Protein AF-I5BTB6-F1 (afdb_monomer_lite)

Sequence (274 aa):
MPFVSCPYRGTASDILTVAHEFSHALQIVSSGRSTMPPLSREVCAFVGEQLLLGWVRQARPALSPHLETAWLTDNSRYLGTDLQLLRTALECGSDTYDYAWNYPIARLLAQSIGQEWTRKKIAAFFKSGEKAPALLKAYHDRPRILPQRYVLPGMQDTGGTVSSLYRQIGGLLLLDLQDLDAGAVDHSIGDRYARLLQSMQDGSVFLALDRQQVPLGYVLWQRNGEGETVHLEHRIACRQRLPDMLASLGNHCPQVAMELRHTKPTASSRGIRQ

Secondary structure (DSSP, 8-state):
---------SSHHHHHHHHHHHHHHHHHHHTTT----HHHHHHHHHHHHHHHHHHHHHH-GGGHHHHHHHHHHHHHIIIIIHHHHHHHHHHH--SS--GGGHHHHHHHHHHHHHHH--HHHHHHHHT-GGGHHHHHHHHHTSTTSSS-S--PPP----S-HHHHHHHHHHHHHHHHTT-TT-----SSHHHHHHHHHHHHHTT-EEEEE-TTS-EEEEEEEEE-TTS-EEEEEEEES-GGGHHHHHHHHHHH-HHHHHHHHHS-----------

Radius of gyration: 24.77 Å; chains: 1; bounding box: 58×43×75 Å

Organism: NCBI:txid1189611

pLDDT: mean 79.85, std 15.9, range [25.48, 97.56]

Foldseek 3Di:
DDDFDFDDDPALVSVLSVQLRVQLVLLCVLQVNAAADLLLSNLSSLLSSLVVLVCCVPPPVVSNVRNVVSVVVCCCVLVNVLVVVLVCCVVVNDPDDDSSVSRNLSNLLSVVCSVPPDPVLSSCLSNCRHCNVVSSVVVLPPCPRPPNPDPDPQLDDPDDPVVSLVSVLVLQVVLVVQCPLPPDDPVDPVSSSVVSVVQVVVVQKDWDADPSNGTAKMKGFDADPVGDTDDIDIGGNDPVCVVVVLVVCCVPPVVNSVVVVVPDPDPPDDDDDD

Structure (mmCIF, N/CA/C/O backbone):
data_AF-I5BTB6-F1
#
_entry.id   AF-I5BTB6-F1
#
loop_
_atom_site.group_PDB
_atom_site.id
_atom_site.type_symbol
_atom_site.label_atom_id
_atom_site.label_alt_id
_atom_site.label_comp_id
_atom_site.label_asym_id
_atom_site.label_entity_id
_atom_site.label_seq_id
_atom_site.pdbx_PDB_ins_code
_atom_site.Cartn_x
_atom_site.Cartn_y
_atom_site.Cartn_z
_atom_site.occupancy
_atom_site.B_iso_or_equiv
_atom_site.auth_seq_id
_atom_site.auth_comp_id
_atom_site.auth_asym_id
_atom_site.auth_atom_id
_atom_site.pdbx_PDB_model_num
ATOM 1 N N . MET A 1 1 ? -22.782 -13.677 13.040 1.00 70.88 1 MET A N 1
ATOM 2 C CA . MET A 1 1 ? -22.233 -12.372 13.452 1.00 70.88 1 MET A CA 1
ATOM 3 C C . MET A 1 1 ? -20.752 -12.578 13.730 1.00 70.88 1 MET A C 1
ATOM 5 O O . MET A 1 1 ? -20.438 -13.663 14.209 1.00 70.88 1 MET A O 1
ATOM 9 N N . PRO A 1 2 ? -19.855 -11.640 13.384 1.00 87.06 2 PRO A N 1
ATOM 10 C CA . PRO A 1 2 ? -18.464 -11.706 13.831 1.00 87.06 2 PRO A CA 1
ATOM 11 C C . PRO A 1 2 ? -18.394 -11.595 15.361 1.00 87.06 2 PRO A C 1
ATOM 13 O O . PRO A 1 2 ? -19.240 -10.941 15.971 1.00 87.06 2 PRO A O 1
ATOM 16 N N . PHE A 1 3 ? -17.398 -12.240 15.961 1.00 90.06 3 PHE A N 1
ATOM 17 C CA . PHE A 1 3 ? -17.063 -12.102 17.375 1.00 90.06 3 PHE A CA 1
ATOM 18 C C . PHE A 1 3 ? -15.746 -11.332 17.476 1.00 90.06 3 PHE A C 1
ATOM 20 O O . PHE A 1 3 ? -14.790 -11.677 16.785 1.00 90.06 3 PHE A O 1
ATOM 27 N N . VAL A 1 4 ? -15.723 -10.281 18.294 1.00 90.00 4 VAL A N 1
ATOM 28 C CA . VAL A 1 4 ? -14.549 -9.429 18.517 1.00 90.00 4 VAL A CA 1
ATOM 29 C C . VAL A 1 4 ? -14.058 -9.670 19.936 1.00 90.00 4 VAL A C 1
ATOM 31 O O . VAL A 1 4 ? -14.824 -9.515 20.886 1.00 90.00 4 VAL A O 1
ATOM 34 N N . SER A 1 5 ? -12.789 -10.045 20.070 1.00 89.62 5 SER A N 1
ATOM 35 C CA . SER A 1 5 ? -12.131 -10.262 21.356 1.00 89.62 5 SER A CA 1
ATOM 36 C C . SER A 1 5 ? -10.836 -9.468 21.384 1.00 89.62 5 SER A C 1
ATOM 38 O O . SER A 1 5 ? -9.906 -9.790 20.651 1.00 89.62 5 SER A O 1
ATOM 40 N N . CYS A 1 6 ? -10.772 -8.462 22.254 1.00 88.81 6 CYS A N 1
ATOM 41 C CA . CYS A 1 6 ? -9.598 -7.612 22.414 1.00 88.81 6 CYS A CA 1
ATOM 42 C C . CYS A 1 6 ? -9.021 -7.799 23.824 1.00 88.81 6 CYS A C 1
ATOM 44 O O . CYS A 1 6 ? -9.772 -7.682 24.797 1.00 88.81 6 CYS A O 1
ATOM 46 N N . PRO A 1 7 ? -7.712 -8.059 23.977 1.00 86.62 7 PRO A N 1
ATOM 47 C CA . PRO A 1 7 ? -7.077 -8.004 25.287 1.00 86.62 7 PRO A CA 1
ATOM 48 C C . PRO A 1 7 ? -7.115 -6.561 25.814 1.00 86.62 7 PRO A C 1
ATOM 50 O O . PRO A 1 7 ? -6.767 -5.633 25.091 1.00 86.62 7 PRO A O 1
ATOM 53 N N . TYR A 1 8 ? -7.529 -6.374 27.070 1.00 91.31 8 TYR A N 1
ATOM 54 C CA . TYR A 1 8 ? -7.613 -5.057 27.710 1.00 91.31 8 TYR A CA 1
ATOM 55 C C . TYR A 1 8 ? -6.550 -4.918 28.800 1.00 91.31 8 TYR A C 1
ATOM 57 O O . TYR A 1 8 ? -6.458 -5.762 29.693 1.00 91.31 8 TYR A O 1
ATOM 65 N N . ARG A 1 9 ? -5.743 -3.857 28.725 1.00 91.12 9 ARG A N 1
ATOM 66 C CA . ARG A 1 9 ? -4.642 -3.558 29.654 1.00 91.12 9 ARG A CA 1
ATOM 67 C C . ARG A 1 9 ? -4.778 -2.186 30.328 1.00 91.12 9 ARG A C 1
ATOM 69 O O . ARG A 1 9 ? -3.911 -1.815 31.112 1.00 91.12 9 ARG A O 1
ATOM 76 N N . GLY A 1 10 ? -5.845 -1.441 30.044 1.00 89.56 10 GLY A N 1
ATOM 77 C CA . GLY A 1 10 ? -6.067 -0.084 30.541 1.00 89.56 10 GLY A CA 1
ATOM 78 C C . GLY A 1 10 ? -5.236 0.986 29.829 1.00 89.56 10 GLY A C 1
ATOM 79 O O . GLY A 1 10 ? -4.958 2.025 30.423 1.00 89.56 10 GLY A O 1
ATOM 80 N N . THR A 1 11 ? -4.810 0.751 28.584 1.00 90.56 11 THR A N 1
ATOM 81 C CA . THR A 1 11 ? -3.935 1.669 27.833 1.00 90.56 11 THR A CA 1
ATOM 82 C C . THR A 1 11 ? -4.637 2.303 26.633 1.00 90.56 11 THR A C 1
ATOM 84 O O . THR A 1 11 ? -5.621 1.784 26.114 1.00 90.56 11 THR A O 1
ATOM 87 N N . ALA A 1 12 ? -4.095 3.417 26.133 1.00 88.81 12 ALA A N 1
ATOM 88 C CA . ALA A 1 12 ? -4.574 4.053 24.902 1.00 88.81 12 ALA A CA 1
ATOM 89 C C . ALA A 1 12 ? -4.500 3.112 23.676 1.00 88.81 12 ALA A C 1
ATOM 91 O O . ALA A 1 12 ? -5.356 3.184 22.794 1.00 88.81 12 ALA A O 1
ATOM 92 N N . SER A 1 13 ? -3.531 2.187 23.652 1.00 89.38 13 SER A N 1
ATOM 93 C CA . SER A 1 13 ? -3.401 1.165 22.602 1.00 89.38 13 SER A CA 1
ATOM 94 C C . SER A 1 13 ? -4.596 0.200 22.574 1.00 89.38 13 SER A C 1
ATOM 96 O O . SER A 1 13 ? -4.975 -0.287 21.509 1.00 89.38 13 SER A O 1
ATOM 98 N N . ASP A 1 14 ? -5.291 -0.001 23.698 1.00 93.44 14 ASP A N 1
ATOM 99 C CA . ASP A 1 14 ? -6.469 -0.874 23.734 1.00 93.44 14 ASP A CA 1
ATOM 100 C C . ASP A 1 14 ? -7.613 -0.304 22.883 1.00 93.44 14 ASP A C 1
ATOM 102 O O . ASP A 1 14 ? -8.337 -1.046 22.225 1.00 93.44 14 ASP A O 1
ATOM 106 N N . ILE A 1 15 ? -7.756 1.025 22.834 1.00 94.31 15 ILE A N 1
ATOM 107 C CA . ILE A 1 15 ? -8.777 1.688 22.012 1.00 94.31 15 ILE A CA 1
ATOM 108 C C . ILE A 1 15 ? -8.439 1.532 20.521 1.00 94.31 15 ILE A C 1
ATOM 110 O O . ILE A 1 15 ? -9.335 1.286 19.711 1.00 94.31 15 ILE A O 1
ATOM 114 N N . LEU A 1 16 ? -7.154 1.625 20.158 1.00 93.62 16 LEU A N 1
ATOM 115 C CA . LEU A 1 16 ? -6.689 1.338 18.795 1.00 93.62 16 LEU A CA 1
ATOM 116 C C . LEU A 1 16 ? -6.949 -0.124 18.425 1.00 93.62 16 LEU A C 1
ATOM 118 O O . LEU A 1 16 ? -7.495 -0.388 17.359 1.00 93.62 16 LEU A O 1
ATOM 122 N N . THR A 1 17 ? -6.662 -1.054 19.337 1.00 95.06 17 THR A N 1
ATOM 123 C CA . THR A 1 17 ? -6.931 -2.490 19.165 1.00 95.06 17 THR A CA 1
ATOM 124 C C . THR A 1 17 ? -8.419 -2.750 18.947 1.00 95.06 17 THR A C 1
ATOM 126 O O . THR A 1 17 ? -8.803 -3.495 18.049 1.00 95.06 17 THR A O 1
ATOM 129 N N . VAL A 1 18 ? -9.294 -2.096 19.716 1.00 95.69 18 VAL A N 1
ATOM 130 C CA . VAL A 1 18 ? -10.743 -2.191 19.499 1.00 95.69 18 VAL A CA 1
ATOM 131 C C . VAL A 1 18 ? -11.122 -1.677 18.111 1.00 95.69 18 VAL A C 1
ATOM 133 O O . VAL A 1 18 ? -11.871 -2.350 17.409 1.00 95.69 18 VAL A O 1
ATOM 136 N N . ALA A 1 19 ? -10.604 -0.525 17.677 1.00 96.75 19 ALA A N 1
ATOM 137 C CA . ALA A 1 19 ? -10.891 -0.005 16.339 1.00 96.75 19 ALA A CA 1
ATOM 138 C C . ALA A 1 19 ? -10.389 -0.936 15.224 1.00 96.75 19 ALA A C 1
ATOM 140 O O . ALA A 1 19 ? -11.085 -1.115 14.220 1.00 96.75 19 ALA A O 1
ATOM 141 N N . HIS A 1 20 ? -9.222 -1.545 15.419 1.00 97.38 20 HIS A N 1
ATOM 142 C CA . HIS A 1 20 ? -8.617 -2.508 14.509 1.00 97.38 20 HIS A CA 1
ATOM 143 C C . HIS A 1 20 ? -9.518 -3.741 14.333 1.00 97.38 20 HIS A C 1
ATOM 145 O O . HIS A 1 20 ? -10.001 -4.022 13.233 1.00 97.38 20 HIS A O 1
ATOM 151 N N . GLU A 1 21 ? -9.858 -4.418 15.432 1.00 96.81 21 GLU A N 1
ATOM 152 C CA . GLU A 1 21 ? -10.676 -5.635 15.396 1.00 96.81 21 GLU A CA 1
ATOM 153 C C . GLU A 1 21 ? -12.120 -5.370 14.959 1.00 96.81 21 GLU A C 1
ATOM 155 O O . GLU A 1 21 ? -12.727 -6.143 14.209 1.00 96.81 21 GLU A O 1
ATOM 160 N N . PHE A 1 22 ? -12.688 -4.234 15.367 1.00 96.44 22 PHE A N 1
ATOM 161 C CA . PHE A 1 22 ? -14.032 -3.863 14.938 1.00 96.44 22 PHE A CA 1
ATOM 162 C C . PHE A 1 22 ? -14.087 -3.544 13.441 1.00 96.44 22 PHE A C 1
ATOM 164 O O . PHE A 1 22 ? -15.121 -3.734 12.801 1.00 96.44 22 PHE A O 1
ATOM 171 N N . SER A 1 23 ? -12.975 -3.115 12.849 1.00 97.19 23 SER A N 1
ATOM 172 C CA . SER A 1 23 ? -12.879 -2.887 11.408 1.00 97.19 23 SER A CA 1
ATOM 173 C C . SER A 1 23 ? -12.807 -4.190 10.619 1.00 97.19 23 SER A C 1
ATOM 175 O O . SER A 1 23 ? -13.439 -4.276 9.564 1.00 97.19 23 SER A O 1
ATOM 177 N N . HIS A 1 24 ? -12.166 -5.235 11.155 1.00 96.31 24 HIS A N 1
ATOM 178 C CA . HIS A 1 24 ? -12.303 -6.598 10.623 1.00 96.31 24 HIS A CA 1
ATOM 179 C C . HIS A 1 24 ? -13.762 -7.060 10.676 1.00 96.31 24 HIS A C 1
ATOM 181 O O . HIS A 1 24 ? -14.315 -7.518 9.675 1.00 96.31 24 HIS A O 1
ATOM 187 N N . ALA A 1 25 ? -14.435 -6.876 11.815 1.00 96.12 25 ALA A N 1
ATOM 188 C CA . ALA A 1 25 ? -15.849 -7.222 11.953 1.00 96.12 25 ALA A CA 1
ATOM 189 C C . ALA A 1 25 ? -16.739 -6.454 10.958 1.00 96.12 25 ALA A C 1
ATOM 191 O O . ALA A 1 25 ? -17.593 -7.052 10.293 1.00 96.12 25 ALA A O 1
ATOM 192 N N . LEU A 1 26 ? -16.510 -5.146 10.804 1.00 95.25 26 LEU A N 1
ATOM 193 C CA . LEU A 1 26 ? -17.214 -4.302 9.844 1.00 95.25 26 LEU A CA 1
ATOM 194 C C . LEU A 1 26 ? -16.975 -4.770 8.408 1.00 95.25 26 LEU A C 1
ATOM 196 O O . LEU A 1 26 ? -17.927 -4.831 7.631 1.00 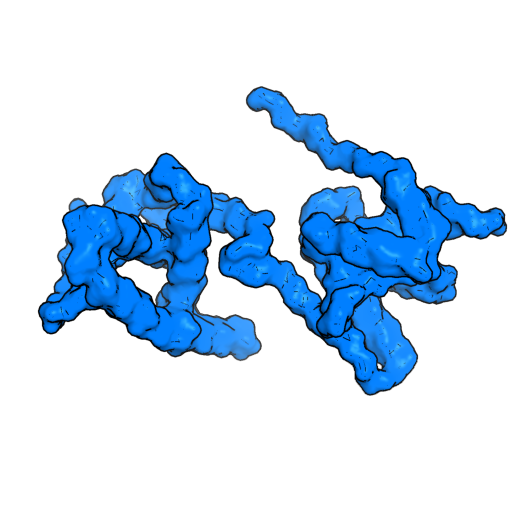95.25 26 LEU A O 1
ATOM 200 N N . GLN A 1 27 ? -15.738 -5.121 8.054 1.00 95.81 27 GLN A N 1
ATOM 201 C CA . GLN A 1 27 ? -15.383 -5.667 6.745 1.00 95.81 27 GLN A CA 1
ATOM 202 C C . GLN A 1 27 ? -16.125 -6.983 6.473 1.00 95.81 27 GLN A C 1
ATOM 204 O O . GLN A 1 27 ? -16.739 -7.130 5.413 1.00 95.81 27 GLN A O 1
ATOM 209 N N . ILE A 1 28 ? -16.148 -7.914 7.431 1.00 94.62 28 ILE A N 1
ATOM 210 C CA . ILE A 1 28 ? -16.846 -9.205 7.302 1.00 94.62 28 ILE A CA 1
ATOM 211 C C . ILE A 1 28 ? -18.344 -8.997 7.061 1.00 94.62 28 ILE A C 1
ATOM 213 O O . ILE A 1 28 ? -18.923 -9.614 6.166 1.00 94.62 28 ILE A O 1
ATOM 217 N N . VAL A 1 29 ? -18.986 -8.122 7.840 1.00 95.62 29 VAL A N 1
ATOM 218 C CA . VAL A 1 29 ? -20.423 -7.842 7.693 1.00 95.62 29 VAL A CA 1
ATOM 219 C C . VAL A 1 29 ? -20.705 -7.122 6.375 1.00 95.62 29 VAL A C 1
ATOM 221 O O . VAL A 1 29 ? -21.609 -7.512 5.639 1.00 95.62 29 VAL A O 1
ATOM 224 N N . SER A 1 30 ? -19.908 -6.106 6.043 1.00 94.50 30 SER A N 1
ATOM 225 C CA . SER A 1 30 ? -20.125 -5.254 4.868 1.00 94.50 30 SER A CA 1
ATOM 226 C C . SER A 1 30 ? -19.904 -5.984 3.546 1.00 94.50 30 SER A C 1
ATOM 228 O O . SER A 1 30 ? -20.574 -5.682 2.563 1.00 94.50 30 SER A O 1
ATOM 230 N N . SER A 1 31 ? -18.977 -6.940 3.509 1.00 93.56 31 SER A N 1
ATOM 231 C CA . SER A 1 31 ? -18.671 -7.746 2.320 1.00 93.56 31 SER A CA 1
ATOM 232 C C . SER A 1 31 ? -19.592 -8.957 2.141 1.00 93.56 31 SER A C 1
ATOM 234 O O . SER A 1 31 ? -19.334 -9.800 1.284 1.00 93.56 31 SER A O 1
ATOM 236 N N . GLY A 1 32 ? -20.640 -9.098 2.963 1.00 91.94 32 GLY A N 1
ATOM 237 C CA . GLY A 1 32 ? -21.505 -10.279 2.927 1.00 91.94 32 GLY A CA 1
ATOM 238 C C . GLY A 1 32 ? -20.756 -11.571 3.266 1.00 91.94 32 GLY A C 1
ATOM 239 O O . GLY A 1 32 ? -21.119 -12.633 2.773 1.00 91.94 32 GLY A O 1
ATOM 240 N N . ARG A 1 33 ? -19.707 -11.479 4.099 1.00 89.38 33 ARG A N 1
ATOM 241 C CA . ARG A 1 33 ? -18.777 -12.567 4.450 1.00 89.38 33 ARG A CA 1
ATOM 242 C C . ARG A 1 33 ? -17.944 -13.105 3.282 1.00 89.38 33 ARG A C 1
ATOM 244 O O . ARG A 1 33 ? -17.407 -14.205 3.386 1.00 89.38 33 ARG A O 1
ATOM 251 N N . SER A 1 34 ? -17.810 -12.340 2.197 1.00 91.31 34 SER A N 1
ATOM 252 C CA . SER A 1 34 ? -16.865 -12.665 1.127 1.00 91.31 34 SER A CA 1
ATOM 253 C C . SER A 1 34 ? -15.434 -12.709 1.674 1.00 91.31 34 SER A C 1
ATOM 255 O O . SER A 1 34 ? -15.026 -11.870 2.484 1.00 91.31 34 SER A O 1
ATOM 257 N N . THR A 1 35 ? -14.667 -13.704 1.230 1.00 90.00 35 THR A N 1
ATOM 258 C CA . THR A 1 35 ? -13.270 -13.893 1.619 1.00 90.00 35 THR A CA 1
ATOM 259 C C . THR A 1 35 ? -12.420 -12.738 1.110 1.00 90.00 35 THR A C 1
ATOM 261 O O . THR A 1 35 ? -12.309 -12.533 -0.094 1.00 90.00 35 THR A O 1
ATOM 264 N N . MET A 1 36 ? -11.791 -11.998 2.020 1.00 92.00 36 MET A N 1
ATOM 265 C CA . MET A 1 36 ? -10.856 -10.928 1.680 1.00 92.00 36 MET A CA 1
ATOM 266 C C . MET A 1 36 ? -9.411 -11.390 1.939 1.00 92.00 36 MET A C 1
ATOM 268 O O . MET A 1 36 ? -9.158 -11.972 2.998 1.00 92.00 36 MET A O 1
ATOM 272 N N . PRO A 1 37 ? -8.457 -11.136 1.022 1.00 90.38 37 PRO A N 1
ATOM 273 C CA . PRO A 1 37 ? -7.059 -11.519 1.217 1.00 90.38 37 PRO A CA 1
ATOM 274 C C . PRO A 1 37 ? -6.430 -10.884 2.472 1.00 90.38 37 PRO A C 1
ATOM 276 O O . PRO A 1 37 ? -6.761 -9.733 2.774 1.00 90.38 37 PRO A O 1
ATOM 279 N N . PRO A 1 38 ? -5.493 -11.573 3.160 1.00 91.94 38 PRO A N 1
ATOM 280 C CA . PRO A 1 38 ? -4.882 -11.124 4.418 1.00 91.94 38 PRO A CA 1
ATOM 281 C C . PRO A 1 38 ? -4.436 -9.660 4.428 1.00 91.94 38 PRO A C 1
ATOM 283 O O . PRO A 1 38 ? -4.932 -8.869 5.224 1.00 91.94 38 PRO A O 1
ATOM 286 N N . LEU A 1 39 ? -3.604 -9.258 3.464 1.00 90.44 39 LEU A N 1
ATOM 287 C CA . LEU A 1 39 ? -3.138 -7.877 3.345 1.00 90.44 39 LEU A CA 1
ATOM 288 C C . LEU A 1 39 ? -4.292 -6.866 3.271 1.00 90.44 39 LEU A C 1
ATOM 290 O O . LEU A 1 39 ? -4.259 -5.829 3.923 1.00 90.44 39 LEU A O 1
ATOM 294 N N . SER A 1 40 ? -5.329 -7.161 2.483 1.00 93.44 40 SER A N 1
ATOM 295 C CA . SER A 1 40 ? -6.474 -6.256 2.321 1.00 93.44 40 SER A CA 1
ATOM 296 C C . SER A 1 40 ? -7.308 -6.138 3.599 1.00 93.44 40 SER A C 1
ATOM 298 O O . SER A 1 40 ? -7.822 -5.058 3.885 1.00 93.44 40 SER A O 1
ATOM 300 N N . ARG A 1 41 ? -7.401 -7.217 4.387 1.00 95.88 41 ARG A N 1
ATOM 301 C CA . ARG A 1 41 ? -8.060 -7.198 5.700 1.00 95.88 41 ARG A CA 1
ATOM 302 C C . ARG A 1 41 ? -7.327 -6.277 6.666 1.00 95.88 41 ARG A C 1
ATOM 304 O O . ARG A 1 41 ? -7.954 -5.419 7.278 1.00 95.88 41 ARG A O 1
ATOM 311 N N . GLU A 1 42 ? -6.003 -6.385 6.727 1.00 97.25 42 GLU A N 1
ATOM 312 C CA . GLU A 1 42 ? -5.184 -5.500 7.563 1.00 97.25 42 GLU A CA 1
ATOM 313 C C . GLU A 1 42 ? -5.269 -4.035 7.114 1.00 97.25 42 GLU A C 1
ATOM 315 O O . GLU A 1 42 ? -5.304 -3.126 7.942 1.00 97.25 42 GLU A O 1
ATOM 320 N N . VAL A 1 43 ? -5.394 -3.773 5.806 1.00 95.69 43 VAL A N 1
ATOM 321 C CA . VAL A 1 43 ? -5.646 -2.409 5.313 1.00 95.69 43 VAL A CA 1
ATOM 322 C C . VAL A 1 43 ? -6.974 -1.872 5.848 1.00 95.69 43 VAL A C 1
ATOM 324 O O . VAL A 1 43 ? -7.022 -0.729 6.299 1.00 95.69 43 VAL A O 1
ATOM 327 N N . CYS A 1 44 ? -8.052 -2.666 5.832 1.00 97.06 44 CYS A N 1
ATOM 328 C CA . CYS A 1 44 ? -9.324 -2.265 6.444 1.00 97.06 44 CYS A CA 1
ATOM 329 C C . CYS A 1 44 ? -9.146 -1.913 7.925 1.00 97.06 44 CYS A C 1
ATOM 331 O O . CYS A 1 44 ? -9.655 -0.883 8.370 1.00 97.06 44 CYS A O 1
ATOM 333 N N . ALA A 1 45 ? -8.400 -2.727 8.665 1.00 97.56 45 ALA A N 1
ATOM 334 C CA . ALA A 1 45 ? -8.179 -2.517 10.084 1.00 97.56 45 ALA A CA 1
ATOM 335 C C . ALA A 1 45 ? -7.422 -1.215 10.390 1.00 97.56 45 ALA A C 1
ATOM 337 O O . ALA A 1 45 ? -7.906 -0.378 11.156 1.00 97.56 45 ALA A O 1
ATOM 338 N N . PHE A 1 46 ? -6.317 -0.961 9.687 1.00 96.94 46 PHE A N 1
ATOM 339 C CA . PHE A 1 46 ? -5.555 0.279 9.846 1.00 96.94 46 PHE A CA 1
ATOM 340 C C . PHE A 1 46 ? -6.285 1.526 9.332 1.00 96.94 46 PHE A C 1
ATOM 342 O O . PHE A 1 46 ? -6.125 2.610 9.899 1.00 96.94 46 PHE A O 1
ATOM 349 N N . VAL A 1 47 ? -7.125 1.405 8.298 1.00 95.94 47 VAL A N 1
ATOM 350 C CA . VAL A 1 47 ? -8.022 2.502 7.899 1.00 95.94 47 VAL A CA 1
ATOM 351 C C . VAL A 1 47 ? -9.001 2.816 9.032 1.00 95.94 47 VAL A C 1
ATOM 353 O O . VAL A 1 47 ? -9.242 3.986 9.320 1.00 95.94 47 VAL A O 1
ATOM 356 N N . GLY A 1 48 ? -9.523 1.797 9.713 1.00 96.69 48 GLY A N 1
ATOM 357 C CA . GLY A 1 48 ? -10.355 1.949 10.904 1.00 96.69 48 GLY A CA 1
ATOM 358 C C . GLY A 1 48 ? -9.699 2.754 12.020 1.00 96.69 48 GLY A C 1
ATOM 359 O O . GLY A 1 48 ? -10.288 3.712 12.523 1.00 96.69 48 GLY A O 1
ATOM 360 N N . GLU A 1 49 ? -8.453 2.422 12.356 1.00 95.69 49 GLU A N 1
ATOM 361 C CA . GLU A 1 49 ? -7.663 3.186 13.329 1.00 95.69 49 GLU A CA 1
ATOM 362 C C . GLU A 1 49 ? -7.523 4.662 12.925 1.00 95.69 49 GLU A C 1
ATOM 364 O O . GLU A 1 49 ? -7.686 5.559 13.751 1.00 95.69 49 GLU A O 1
ATOM 369 N N . GLN A 1 50 ? -7.290 4.955 11.645 1.00 91.69 50 GLN A N 1
ATOM 370 C CA . GLN A 1 50 ? -7.182 6.340 11.170 1.00 91.69 50 GLN A CA 1
ATOM 371 C C . GLN A 1 50 ? -8.502 7.102 11.215 1.00 91.69 50 GLN A C 1
ATOM 373 O O . GLN A 1 50 ? -8.513 8.302 11.502 1.00 91.69 50 GLN A O 1
ATOM 378 N N . LEU A 1 51 ? -9.621 6.426 10.940 1.00 92.69 51 LEU A N 1
ATOM 379 C CA . LEU A 1 51 ? -10.951 7.008 11.110 1.00 92.69 51 LEU A CA 1
ATOM 380 C C . LEU A 1 51 ? -11.193 7.383 12.573 1.00 92.69 51 LEU A C 1
ATOM 382 O O . LEU A 1 51 ? -11.673 8.489 12.833 1.00 92.69 51 LEU A O 1
ATOM 386 N N . LEU A 1 52 ? -10.811 6.505 13.507 1.00 94.88 52 LEU A N 1
ATOM 387 C CA . LEU A 1 52 ? -10.868 6.778 14.940 1.00 94.88 52 LEU A CA 1
ATOM 388 C C . LEU A 1 52 ? -10.002 7.990 15.300 1.00 94.88 52 LEU A C 1
ATOM 390 O O . LEU A 1 52 ? -10.515 8.921 15.915 1.00 94.88 52 LEU A O 1
ATOM 394 N N . LEU A 1 53 ? -8.728 8.021 14.897 1.00 87.00 53 LEU A N 1
ATOM 395 C CA . LEU A 1 53 ? -7.830 9.146 15.190 1.00 87.00 53 LEU A CA 1
ATOM 396 C C . LEU A 1 53 ? -8.380 10.468 14.639 1.00 87.00 53 LEU A C 1
ATOM 398 O O . LEU A 1 53 ? -8.412 11.477 15.344 1.00 87.00 53 LEU A O 1
ATOM 402 N N . GLY A 1 54 ? -8.875 10.461 13.398 1.00 87.75 54 GLY A N 1
ATOM 403 C CA . GLY A 1 54 ? -9.504 11.629 12.783 1.00 87.75 54 GLY A CA 1
ATOM 404 C C . GLY A 1 54 ? -10.739 12.113 13.547 1.00 87.75 54 GLY A C 1
ATOM 405 O O . GLY A 1 54 ? -10.916 13.318 13.720 1.00 87.75 54 GLY A O 1
ATOM 406 N N . TRP A 1 55 ? -11.568 11.189 14.038 1.00 92.25 55 TRP A N 1
ATOM 407 C CA . TRP A 1 55 ? -12.733 11.519 14.858 1.00 92.25 55 TRP A CA 1
ATOM 408 C C . TRP A 1 55 ? -12.337 12.040 16.245 1.00 92.25 55 TRP A C 1
ATOM 410 O O . TRP A 1 55 ? -12.866 13.062 16.678 1.00 92.25 55 TRP A O 1
ATOM 420 N N . VAL A 1 56 ? -11.382 11.398 16.929 1.00 89.88 56 VAL A N 1
ATOM 421 C CA . VAL A 1 56 ? -10.945 11.791 18.281 1.00 89.88 56 VAL A CA 1
ATOM 422 C C . VAL A 1 56 ? -10.358 13.198 18.292 1.00 89.88 56 VAL A C 1
ATOM 424 O O . VAL A 1 56 ? -10.698 13.970 19.187 1.00 89.88 56 VAL A O 1
ATOM 427 N N . ARG A 1 57 ? -9.568 13.577 17.280 1.00 87.31 57 ARG A N 1
ATOM 428 C CA . ARG A 1 57 ? -9.050 14.952 17.136 1.00 87.31 57 ARG A CA 1
ATOM 429 C C . ARG A 1 57 ? -10.145 16.013 17.224 1.00 87.31 57 ARG A C 1
ATOM 431 O O . ARG A 1 57 ? -9.924 17.078 17.788 1.00 87.31 57 ARG A O 1
ATOM 438 N N . GLN A 1 58 ? -11.313 15.723 16.655 1.00 88.06 58 GLN A N 1
ATOM 439 C CA . GLN A 1 58 ? -12.428 16.664 16.572 1.00 88.06 58 GLN A CA 1
ATOM 440 C C . GLN A 1 58 ? -13.361 16.552 17.780 1.00 88.06 58 GLN A C 1
ATOM 442 O O . GLN A 1 58 ? -13.744 17.557 18.369 1.00 88.06 58 GLN A O 1
ATOM 447 N N . ALA A 1 59 ? -13.736 15.329 18.153 1.00 95.44 59 ALA A N 1
ATOM 448 C CA . ALA A 1 59 ? -14.780 15.078 19.141 1.00 95.44 59 ALA A CA 1
ATOM 449 C C . ALA A 1 59 ? -14.256 14.971 20.580 1.00 95.44 59 ALA A C 1
ATOM 451 O O . ALA A 1 59 ? -15.006 15.196 21.529 1.00 95.44 59 ALA A O 1
ATOM 452 N N . ARG A 1 60 ? -12.992 14.571 20.763 1.00 93.62 60 ARG A N 1
ATOM 453 C CA . ARG A 1 60 ? -12.373 14.279 22.066 1.00 93.62 60 ARG A CA 1
ATOM 454 C C . ARG A 1 60 ? -10.903 14.738 22.088 1.00 93.62 60 ARG A C 1
ATOM 456 O O . ARG A 1 60 ? -10.015 13.912 22.301 1.00 93.62 60 ARG A O 1
ATOM 463 N N . PRO A 1 61 ? -10.620 16.042 21.915 1.00 86.94 61 PRO A N 1
ATOM 464 C CA . PRO A 1 61 ? -9.256 16.546 21.728 1.00 86.94 61 PRO A CA 1
ATOM 465 C C . PRO A 1 61 ? -8.303 16.186 22.878 1.00 86.94 61 PRO A C 1
ATOM 467 O O . PRO A 1 61 ? -7.131 15.930 22.630 1.00 86.94 61 PRO A O 1
ATOM 470 N N . ALA A 1 62 ? -8.804 16.066 24.113 1.00 90.44 62 ALA A N 1
ATOM 471 C CA . ALA A 1 62 ? -8.007 15.641 25.267 1.00 90.44 62 ALA A CA 1
ATOM 472 C C . ALA A 1 62 ? -7.447 14.206 25.146 1.00 90.44 62 ALA A C 1
ATOM 474 O O . ALA A 1 62 ? -6.380 13.924 25.678 1.00 90.44 62 ALA A O 1
ATOM 475 N N . LEU A 1 63 ? -8.137 13.305 24.436 1.00 88.19 63 LEU A N 1
ATOM 476 C CA . LEU A 1 63 ? -7.688 11.922 24.217 1.00 88.19 63 LEU A CA 1
ATOM 477 C C . LEU A 1 63 ? -6.744 11.788 23.014 1.00 88.19 63 LEU A C 1
ATOM 479 O O . LEU A 1 63 ? -6.047 10.781 22.891 1.00 88.19 63 LEU A O 1
ATOM 483 N N . SER A 1 64 ? -6.720 12.787 22.125 1.00 82.00 64 SER A N 1
ATOM 484 C CA . SER A 1 64 ? -5.993 12.717 20.854 1.00 82.00 64 SER A CA 1
ATOM 485 C C . SER A 1 64 ? -4.494 12.470 21.033 1.00 82.00 64 SER A C 1
ATOM 487 O O . SER A 1 64 ? -4.001 11.522 20.423 1.00 82.00 64 SER A O 1
ATOM 489 N N . PRO A 1 65 ? -3.762 13.212 21.893 1.00 78.25 65 PRO A N 1
ATOM 490 C CA . PRO A 1 65 ? -2.324 13.001 22.035 1.00 78.25 65 PRO A CA 1
ATOM 491 C C . PRO A 1 65 ? -1.987 11.591 22.524 1.00 78.25 65 PRO A C 1
ATOM 493 O O . PRO A 1 65 ? -1.010 11.003 22.083 1.00 78.25 65 PRO A O 1
ATOM 496 N N . HIS A 1 66 ? -2.811 11.015 23.404 1.00 86.00 66 HIS A N 1
ATOM 497 C CA . HIS A 1 66 ? -2.553 9.693 23.980 1.00 86.00 66 HIS A CA 1
ATOM 498 C C . HIS A 1 66 ? -2.718 8.582 22.939 1.00 86.00 66 HIS A C 1
ATOM 500 O O . HIS A 1 66 ? -1.890 7.674 22.868 1.00 86.00 66 HIS A O 1
ATOM 506 N N . LEU A 1 67 ? -3.759 8.669 22.103 1.00 83.25 67 LEU A N 1
ATOM 507 C CA . LEU A 1 67 ? -3.956 7.726 21.002 1.00 83.25 67 LEU A CA 1
ATOM 508 C C . LEU A 1 67 ? -2.912 7.901 19.901 1.00 83.25 67 LEU A C 1
ATOM 510 O O . LEU A 1 67 ? -2.448 6.909 19.351 1.00 83.25 67 LEU A O 1
ATOM 514 N N . GLU A 1 68 ? -2.517 9.134 19.587 1.00 82.69 68 GLU A N 1
ATOM 515 C CA . GLU A 1 68 ? -1.473 9.392 18.592 1.00 82.69 68 GLU A CA 1
ATOM 516 C C . GLU A 1 68 ? -0.112 8.873 19.048 1.00 82.69 68 GLU A C 1
ATOM 518 O O . GLU A 1 68 ? 0.581 8.231 18.262 1.00 82.69 68 GLU A O 1
ATOM 523 N N . THR A 1 69 ? 0.255 9.080 20.316 1.00 79.69 69 THR A N 1
ATOM 524 C CA . THR A 1 69 ? 1.474 8.495 20.883 1.00 79.69 69 THR A CA 1
ATOM 525 C C . THR A 1 69 ? 1.426 6.973 20.824 1.00 79.69 69 THR A C 1
ATOM 527 O O . THR A 1 69 ? 2.378 6.380 20.331 1.00 79.69 69 THR A O 1
ATOM 530 N N . ALA A 1 70 ? 0.325 6.336 21.242 1.00 83.44 70 ALA A N 1
ATOM 531 C CA . ALA A 1 70 ? 0.191 4.879 21.159 1.00 83.44 70 ALA A CA 1
ATOM 532 C C . ALA A 1 70 ? 0.318 4.370 19.710 1.00 83.44 70 ALA A C 1
ATOM 534 O O . ALA A 1 70 ? 1.098 3.461 19.438 1.00 83.44 70 ALA A O 1
ATOM 535 N N . TRP A 1 71 ? -0.360 5.025 18.765 1.00 86.44 71 TRP A N 1
ATOM 536 C CA . TRP A 1 71 ? -0.299 4.691 17.341 1.00 86.44 71 TRP A CA 1
ATOM 537 C C . TRP A 1 71 ? 1.119 4.837 16.766 1.00 86.44 71 TRP A C 1
ATOM 539 O O . TRP A 1 71 ? 1.548 4.024 15.944 1.00 86.44 71 TRP A O 1
ATOM 549 N N . LEU A 1 72 ? 1.865 5.861 17.198 1.00 77.94 72 LEU A N 1
ATOM 550 C CA . LEU A 1 72 ? 3.267 6.053 16.825 1.00 77.94 72 LEU A CA 1
ATOM 551 C C . LEU A 1 72 ? 4.174 4.993 17.456 1.00 77.94 72 LEU A C 1
ATOM 553 O O . LEU A 1 72 ? 5.065 4.486 16.777 1.00 77.94 72 LEU A O 1
ATOM 557 N N . THR A 1 73 ? 3.948 4.631 18.719 1.00 79.50 73 THR A N 1
ATOM 558 C CA . THR A 1 73 ? 4.697 3.570 19.401 1.00 79.50 73 THR A CA 1
ATOM 559 C C . THR A 1 73 ? 4.526 2.229 18.691 1.00 79.50 73 THR A C 1
ATOM 561 O O . THR A 1 73 ? 5.522 1.537 18.476 1.00 79.50 73 THR A O 1
ATOM 564 N N . ASP A 1 74 ? 3.320 1.898 18.227 1.00 85.81 74 ASP A N 1
ATOM 565 C CA . ASP A 1 74 ? 3.057 0.657 17.485 1.00 85.81 74 ASP A CA 1
ATOM 566 C C . ASP A 1 74 ? 3.850 0.571 16.166 1.00 85.81 74 ASP A C 1
ATOM 568 O O . ASP A 1 74 ? 4.184 -0.521 15.699 1.00 85.81 74 ASP A O 1
ATOM 572 N N . ASN A 1 75 ? 4.249 1.711 15.585 1.00 82.44 75 ASN A N 1
ATOM 573 C CA . ASN A 1 75 ? 5.088 1.717 14.384 1.00 82.44 75 ASN A CA 1
ATOM 574 C C . ASN A 1 75 ? 6.495 1.154 14.640 1.00 82.44 75 ASN A C 1
ATOM 576 O O . ASN A 1 75 ? 7.114 0.673 13.695 1.00 82.44 75 ASN A O 1
ATOM 580 N N . SER A 1 76 ? 6.990 1.146 15.884 1.00 81.38 76 SER A N 1
ATOM 581 C CA . SER A 1 76 ? 8.256 0.468 16.217 1.00 81.38 76 SER A CA 1
ATOM 582 C C . SER A 1 76 ? 8.201 -1.036 15.926 1.00 81.38 76 SER A C 1
ATOM 584 O O . SER A 1 76 ? 9.203 -1.632 15.534 1.00 81.38 76 SER A O 1
ATOM 586 N N . ARG A 1 77 ? 7.012 -1.638 16.040 1.00 87.12 77 ARG A N 1
ATOM 587 C CA . ARG A 1 77 ? 6.762 -3.027 15.666 1.00 87.12 77 ARG A CA 1
ATOM 588 C C . ARG A 1 77 ? 6.488 -3.155 14.171 1.00 87.12 77 ARG A C 1
ATOM 590 O O . ARG A 1 77 ? 7.261 -3.809 13.477 1.00 87.12 77 ARG A O 1
ATOM 597 N N . TYR A 1 78 ? 5.440 -2.496 13.670 1.00 85.94 78 TYR A N 1
ATOM 598 C CA . TYR A 1 78 ? 4.973 -2.697 12.292 1.00 85.94 78 TYR A CA 1
ATOM 599 C C . TYR A 1 78 ? 5.962 -2.193 11.237 1.00 85.94 78 TYR A C 1
ATOM 601 O O . TYR A 1 78 ? 6.152 -2.833 10.211 1.00 85.94 78 TYR A O 1
ATOM 609 N N . LEU A 1 79 ? 6.596 -1.041 11.461 1.00 83.88 79 LEU A N 1
ATOM 610 C CA . LEU A 1 79 ? 7.562 -0.448 10.527 1.00 83.88 79 LEU A CA 1
ATOM 611 C C . LEU A 1 79 ? 9.019 -0.671 10.961 1.00 83.88 79 LEU A C 1
ATOM 613 O O . LEU A 1 79 ? 9.933 -0.283 10.238 1.00 83.88 79 LEU A O 1
ATOM 617 N N . GLY A 1 80 ? 9.239 -1.294 12.121 1.00 86.06 80 GLY A N 1
ATOM 618 C CA . GLY A 1 80 ? 10.547 -1.750 12.581 1.00 86.06 80 GLY A CA 1
ATOM 619 C C . GLY A 1 80 ? 10.690 -3.254 12.390 1.00 86.06 80 GLY A C 1
ATOM 620 O O . GLY A 1 80 ? 11.108 -3.703 11.325 1.00 86.06 80 GLY A O 1
ATOM 621 N N . THR A 1 81 ? 10.340 -4.032 13.415 1.00 92.62 81 THR A N 1
ATOM 622 C CA . THR A 1 81 ? 10.530 -5.493 13.438 1.00 92.62 81 THR A CA 1
ATOM 623 C C . THR A 1 81 ? 9.855 -6.209 12.265 1.00 92.62 81 THR A C 1
ATOM 625 O O . THR A 1 81 ? 10.524 -6.941 11.538 1.00 92.62 81 THR A O 1
ATOM 628 N N . ASP A 1 82 ? 8.561 -5.977 12.032 1.00 90.50 82 ASP A N 1
ATOM 629 C CA . ASP A 1 82 ? 7.799 -6.715 11.014 1.00 90.50 82 ASP A CA 1
ATOM 630 C C . ASP A 1 82 ? 8.266 -6.353 9.593 1.00 90.50 82 ASP A C 1
ATOM 632 O O . ASP A 1 82 ? 8.334 -7.208 8.708 1.00 90.50 82 ASP A O 1
ATOM 636 N N . LEU A 1 83 ? 8.661 -5.092 9.379 1.00 87.56 83 LEU A N 1
ATOM 637 C CA . LEU A 1 83 ? 9.235 -4.644 8.111 1.00 87.56 83 LEU A CA 1
ATOM 638 C C . LEU A 1 83 ? 10.588 -5.311 7.842 1.00 87.56 83 LEU A C 1
ATOM 640 O O . LEU A 1 83 ? 10.868 -5.692 6.707 1.00 87.56 83 LEU A O 1
ATOM 644 N N . GLN A 1 84 ? 11.417 -5.477 8.873 1.00 87.06 84 GLN A N 1
ATOM 645 C CA . GLN A 1 84 ? 12.700 -6.167 8.749 1.00 87.06 84 GLN A CA 1
ATOM 646 C C . GLN A 1 84 ? 12.541 -7.660 8.459 1.00 87.06 84 GLN A C 1
ATOM 648 O O . GLN A 1 84 ? 13.296 -8.207 7.651 1.00 87.06 84 GLN A O 1
ATOM 653 N N . LEU A 1 85 ? 11.540 -8.304 9.064 1.00 89.12 85 LEU A N 1
ATOM 654 C CA . LEU A 1 85 ? 11.194 -9.694 8.764 1.00 89.12 85 LEU A CA 1
ATOM 655 C C . LEU A 1 85 ? 10.745 -9.849 7.310 1.00 89.12 85 LEU A C 1
ATOM 657 O O . LEU A 1 85 ? 11.270 -10.704 6.599 1.00 89.12 85 LEU A O 1
ATOM 661 N N . LEU A 1 86 ? 9.840 -8.982 6.847 1.00 87.88 86 LEU A N 1
ATOM 662 C CA . LEU A 1 86 ? 9.400 -8.974 5.453 1.00 87.88 86 LEU A CA 1
ATOM 663 C C . LEU A 1 86 ? 10.580 -8.744 4.497 1.00 87.88 86 LEU A C 1
ATOM 665 O O . LEU A 1 86 ? 10.706 -9.450 3.501 1.00 87.88 86 LEU A O 1
ATOM 669 N N . ARG A 1 87 ? 11.453 -7.774 4.795 1.00 85.12 87 ARG A N 1
ATOM 670 C CA . ARG A 1 87 ? 12.628 -7.479 3.964 1.00 85.12 87 ARG A CA 1
ATOM 671 C C . ARG A 1 87 ? 13.545 -8.693 3.845 1.00 85.12 87 ARG A C 1
ATOM 673 O O . ARG A 1 87 ? 13.873 -9.086 2.733 1.00 85.12 87 ARG A O 1
ATOM 680 N N . THR A 1 88 ? 13.894 -9.308 4.973 1.00 84.00 88 THR A N 1
ATOM 681 C CA . THR A 1 88 ? 14.738 -10.512 5.000 1.00 84.00 88 THR A CA 1
ATOM 682 C C . THR A 1 88 ? 14.117 -11.643 4.179 1.00 84.00 88 THR A C 1
ATOM 684 O O . THR A 1 88 ? 14.809 -12.272 3.387 1.00 84.00 88 THR A O 1
ATOM 687 N N . ALA A 1 89 ? 12.806 -11.872 4.303 1.00 84.31 89 ALA A N 1
ATOM 688 C CA . ALA A 1 89 ? 12.112 -12.906 3.537 1.00 84.31 89 ALA A CA 1
ATOM 689 C C . ALA A 1 89 ? 12.094 -12.629 2.023 1.00 84.31 89 ALA A C 1
ATOM 691 O O . ALA A 1 89 ? 12.181 -13.560 1.226 1.00 84.31 89 ALA A O 1
ATOM 692 N N . LEU A 1 90 ? 12.000 -11.360 1.615 1.00 77.94 90 LEU A N 1
ATOM 693 C CA . LEU A 1 90 ? 12.074 -10.964 0.206 1.00 77.94 90 LEU A CA 1
ATOM 694 C C . LEU A 1 90 ? 13.496 -11.078 -0.365 1.00 77.94 90 LEU A C 1
ATOM 696 O O . LEU A 1 90 ? 13.648 -11.418 -1.534 1.00 77.94 90 LEU A O 1
ATOM 700 N N . GLU A 1 91 ? 14.521 -10.783 0.436 1.00 81.88 91 GLU A N 1
ATOM 701 C CA . GLU A 1 91 ? 15.928 -10.799 0.013 1.00 81.88 91 GLU A CA 1
ATOM 702 C C . GLU A 1 91 ? 16.523 -12.213 0.005 1.00 81.88 91 GLU A C 1
ATOM 704 O O . GLU A 1 91 ? 17.235 -12.581 -0.928 1.00 81.88 91 GLU A O 1
ATOM 709 N N . CYS A 1 92 ? 16.237 -13.012 1.033 1.00 86.56 92 CYS A N 1
ATOM 710 C CA . CYS A 1 92 ? 16.815 -14.343 1.220 1.00 86.56 92 CYS A CA 1
ATOM 711 C C . CYS A 1 92 ? 15.891 -15.481 0.763 1.00 86.56 92 CYS A C 1
ATOM 713 O O . CYS A 1 92 ? 16.328 -16.629 0.702 1.00 86.56 92 CYS A O 1
ATOM 715 N N . GLY A 1 93 ? 14.632 -15.174 0.442 1.00 83.31 93 GLY A N 1
ATOM 716 C CA . GLY A 1 93 ? 13.586 -16.173 0.250 1.00 83.31 93 GLY A CA 1
ATOM 717 C C . GLY A 1 93 ? 13.052 -16.718 1.580 1.00 83.31 93 GLY A C 1
ATOM 718 O O . GLY A 1 93 ? 13.666 -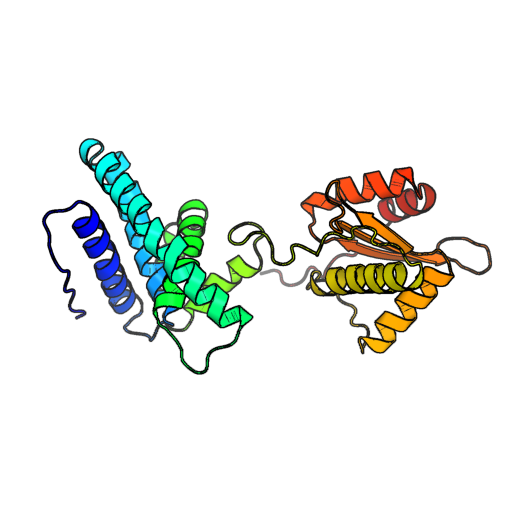16.584 2.638 1.00 83.31 93 GLY A O 1
ATOM 719 N N . SER A 1 94 ? 11.871 -17.330 1.528 1.00 83.19 94 SER A N 1
ATOM 720 C CA . SER A 1 94 ? 11.269 -18.054 2.650 1.00 83.19 94 SER A CA 1
ATOM 721 C C . SER A 1 94 ? 10.317 -19.120 2.121 1.00 83.19 94 SER A C 1
ATOM 723 O O . SER A 1 94 ? 9.486 -18.834 1.259 1.00 83.19 94 SER A O 1
ATOM 725 N N . ASP A 1 95 ? 10.394 -20.324 2.684 1.00 84.50 95 ASP A N 1
ATOM 726 C CA . ASP A 1 95 ? 9.521 -21.454 2.330 1.00 84.50 95 ASP A CA 1
ATOM 727 C C . ASP A 1 95 ? 8.159 -21.404 3.040 1.00 84.50 95 ASP A C 1
ATOM 729 O O . ASP A 1 95 ? 7.261 -22.198 2.762 1.00 84.50 95 ASP A O 1
ATOM 733 N N . THR A 1 96 ? 7.995 -20.473 3.982 1.00 87.62 96 THR A N 1
ATOM 734 C CA . THR A 1 96 ? 6.769 -20.309 4.767 1.00 87.62 96 THR A CA 1
ATOM 735 C C . THR A 1 96 ? 6.267 -18.881 4.685 1.00 87.62 96 THR A C 1
ATOM 737 O O . THR A 1 96 ? 7.052 -17.948 4.536 1.00 87.62 96 THR A O 1
ATOM 740 N N . TYR A 1 97 ? 4.951 -18.712 4.781 1.00 84.62 97 TYR A N 1
ATOM 741 C CA . TYR A 1 97 ? 4.313 -17.405 4.839 1.00 84.62 97 TYR A CA 1
ATOM 742 C C . TYR A 1 97 ? 4.076 -16.994 6.292 1.00 84.62 97 TYR A C 1
ATOM 744 O O . TYR A 1 97 ? 3.352 -17.683 7.014 1.00 84.62 97 TYR A O 1
ATOM 752 N N . ASP A 1 98 ? 4.637 -15.855 6.696 1.00 89.31 98 ASP A N 1
ATOM 753 C CA . ASP A 1 98 ? 4.338 -15.227 7.981 1.00 89.31 98 ASP A CA 1
ATOM 754 C C . ASP A 1 98 ? 3.257 -14.152 7.800 1.00 89.31 98 ASP A C 1
ATOM 756 O O . ASP A 1 98 ? 3.380 -13.233 6.985 1.00 89.31 98 ASP A O 1
ATOM 760 N N . TYR A 1 99 ? 2.183 -14.245 8.584 1.00 90.88 99 TYR A N 1
ATOM 761 C CA . TYR A 1 99 ? 1.095 -13.270 8.555 1.00 90.88 99 TYR A CA 1
ATOM 762 C C . TYR A 1 99 ? 1.565 -11.859 8.946 1.00 90.88 99 TYR A C 1
ATOM 764 O O . TYR A 1 99 ? 0.993 -10.871 8.475 1.00 90.88 99 TYR A O 1
ATOM 772 N N . ALA A 1 100 ? 2.626 -11.743 9.752 1.00 92.38 100 ALA A N 1
ATOM 773 C CA . ALA A 1 100 ? 3.180 -10.461 10.173 1.00 92.38 100 ALA A CA 1
ATOM 774 C C . ALA A 1 100 ? 3.686 -9.609 9.000 1.00 92.38 100 ALA A C 1
ATOM 776 O O . ALA A 1 100 ? 3.665 -8.380 9.065 1.00 92.38 100 ALA A O 1
ATOM 777 N N . TRP A 1 101 ? 4.042 -10.237 7.878 1.00 89.81 101 TRP A N 1
ATOM 778 C CA . TRP A 1 101 ? 4.463 -9.547 6.659 1.00 89.81 101 TRP A CA 1
ATOM 779 C C . TRP A 1 101 ? 3.388 -8.637 6.056 1.00 89.81 101 TRP A C 1
ATOM 781 O O . TRP A 1 101 ? 3.707 -7.734 5.280 1.00 89.81 101 TRP A O 1
ATOM 791 N N . ASN A 1 102 ? 2.113 -8.837 6.407 1.00 91.62 102 ASN A N 1
ATOM 792 C CA . ASN A 1 102 ? 1.035 -7.961 5.955 1.00 91.62 102 ASN A CA 1
ATOM 793 C C . ASN A 1 102 ? 1.064 -6.594 6.646 1.00 91.62 102 ASN A C 1
ATOM 795 O O . ASN A 1 102 ? 0.708 -5.597 6.014 1.00 91.62 102 ASN A O 1
ATOM 799 N N . TYR A 1 103 ? 1.458 -6.531 7.923 1.00 94.44 103 TYR A N 1
ATOM 800 C CA . TYR A 1 103 ? 1.289 -5.326 8.737 1.00 94.44 103 TYR A CA 1
ATOM 801 C C . TYR A 1 103 ? 2.040 -4.102 8.197 1.00 94.44 103 TYR A C 1
ATOM 803 O O . TYR A 1 103 ? 1.400 -3.055 8.065 1.00 94.44 103 TYR A O 1
ATOM 811 N N . PRO A 1 104 ? 3.332 -4.187 7.810 1.00 89.50 104 PRO A N 1
ATOM 812 C CA . PRO A 1 104 ? 4.066 -3.023 7.318 1.00 89.50 104 PRO A CA 1
ATOM 813 C C . PRO A 1 104 ? 3.420 -2.424 6.063 1.00 89.50 104 PRO A C 1
ATOM 815 O O . PRO A 1 104 ? 3.200 -1.215 5.973 1.00 89.50 104 PRO A O 1
ATOM 818 N N . ILE A 1 105 ? 3.064 -3.283 5.102 1.00 88.19 105 ILE A N 1
ATOM 819 C CA . ILE A 1 105 ? 2.466 -2.865 3.830 1.00 88.19 105 ILE A CA 1
ATOM 820 C C . ILE A 1 105 ? 1.069 -2.286 4.077 1.00 88.19 105 ILE A C 1
ATOM 822 O O . ILE A 1 105 ? 0.735 -1.222 3.552 1.00 88.19 105 ILE A O 1
ATOM 826 N N . ALA A 1 106 ? 0.257 -2.951 4.900 1.00 93.06 106 ALA A N 1
ATOM 827 C CA . ALA A 1 106 ? -1.091 -2.501 5.209 1.00 93.06 106 ALA A CA 1
ATOM 828 C C . ALA A 1 106 ? -1.106 -1.153 5.944 1.00 93.06 106 ALA A C 1
ATOM 830 O O . ALA A 1 106 ? -1.926 -0.291 5.619 1.00 93.06 106 ALA A O 1
ATOM 831 N N . ARG A 1 107 ? -0.171 -0.939 6.880 1.00 89.75 107 ARG A N 1
ATOM 832 C CA . ARG A 1 107 ? -0.006 0.314 7.630 1.00 89.75 107 ARG A CA 1
ATOM 833 C C . ARG A 1 107 ? 0.279 1.492 6.698 1.00 89.75 107 ARG A C 1
ATOM 835 O O . ARG A 1 107 ? -0.354 2.542 6.818 1.00 89.75 107 ARG A O 1
ATOM 842 N N . LEU A 1 108 ? 1.190 1.301 5.741 1.00 85.00 108 LEU A N 1
ATOM 843 C CA . LEU A 1 108 ? 1.542 2.311 4.738 1.00 85.00 108 LEU A CA 1
ATOM 844 C C . LEU A 1 108 ? 0.381 2.585 3.773 1.00 85.00 108 LEU A C 1
ATOM 846 O O . LEU A 1 108 ? 0.026 3.742 3.548 1.00 85.00 108 LEU A O 1
ATOM 850 N N . LEU A 1 109 ? -0.257 1.532 3.250 1.00 87.38 109 LEU A N 1
ATOM 851 C CA . LEU A 1 109 ? -1.414 1.661 2.360 1.00 87.38 109 LEU A CA 1
ATOM 852 C C . LEU A 1 109 ? -2.561 2.424 3.028 1.00 87.38 109 LEU A C 1
ATOM 854 O O . LEU A 1 109 ? -3.152 3.311 2.410 1.00 87.38 109 LEU A O 1
ATOM 858 N N . ALA A 1 110 ? -2.858 2.110 4.290 1.00 90.31 110 ALA A N 1
ATOM 859 C CA . ALA A 1 110 ? -3.896 2.791 5.046 1.00 90.31 110 ALA A CA 1
ATOM 860 C C . ALA A 1 110 ? -3.617 4.294 5.153 1.00 90.31 110 ALA A C 1
ATOM 862 O O . ALA A 1 110 ? -4.511 5.084 4.872 1.00 90.31 110 ALA A O 1
ATOM 863 N N . GLN A 1 111 ? -2.378 4.704 5.464 1.00 83.38 111 GLN A N 1
ATOM 864 C CA . GLN A 1 111 ? -1.987 6.121 5.557 1.00 83.38 111 GLN A CA 1
ATOM 865 C C . GLN A 1 111 ? -2.303 6.906 4.293 1.00 83.38 111 GLN A C 1
ATOM 867 O O . GLN A 1 111 ? -2.888 7.988 4.357 1.00 83.38 111 GLN A O 1
ATOM 872 N N . SER A 1 112 ? -1.972 6.354 3.137 1.00 80.44 112 SER A N 1
ATOM 873 C CA . SER A 1 112 ? -2.271 7.018 1.878 1.00 80.44 112 SER A CA 1
ATOM 874 C C . SER A 1 112 ? -3.759 6.980 1.526 1.00 80.44 112 SER A C 1
ATOM 876 O O . SER A 1 112 ? -4.283 7.967 1.008 1.00 80.44 112 SER A O 1
ATOM 878 N N . ILE A 1 113 ? -4.468 5.886 1.843 1.00 86.44 113 ILE A N 1
ATOM 879 C CA . ILE A 1 113 ? -5.931 5.800 1.699 1.00 86.44 113 ILE A CA 1
ATOM 880 C C . ILE A 1 113 ? -6.608 6.899 2.519 1.00 86.44 113 ILE A C 1
ATOM 882 O O . ILE A 1 113 ? -7.465 7.606 1.990 1.00 86.44 113 ILE A O 1
ATOM 886 N N . GLY A 1 114 ? -6.215 7.080 3.781 1.00 79.94 114 GLY A N 1
ATOM 887 C CA . GLY A 1 114 ? -6.796 8.077 4.678 1.00 79.94 114 GLY A CA 1
ATOM 888 C C . GLY A 1 114 ? -6.649 9.517 4.180 1.00 79.94 114 GLY A C 1
ATOM 889 O O . GLY A 1 114 ? -7.505 10.351 4.473 1.00 79.94 114 GLY A O 1
ATOM 890 N N . GLN A 1 115 ? -5.604 9.802 3.399 1.00 76.50 115 GLN A N 1
ATOM 891 C CA . GLN A 1 115 ? -5.343 11.125 2.827 1.00 76.50 115 GLN A CA 1
ATOM 892 C C . GLN A 1 115 ? -6.081 11.372 1.506 1.00 76.50 115 GLN A C 1
ATOM 894 O O . GLN A 1 115 ? -6.498 12.497 1.239 1.00 76.50 115 GLN A O 1
ATOM 899 N N . GLU A 1 116 ? -6.236 10.348 0.663 1.00 78.19 116 GLU A N 1
ATOM 900 C CA . GLU A 1 116 ? -6.708 10.541 -0.715 1.00 78.19 116 GLU A CA 1
ATOM 901 C C . GLU A 1 116 ? -8.127 10.034 -0.978 1.00 78.19 116 GLU A C 1
ATOM 903 O O . GLU A 1 116 ? -8.785 10.484 -1.921 1.00 78.19 116 GLU A O 1
ATOM 908 N N . TRP A 1 117 ? -8.595 9.032 -0.234 1.00 85.69 117 TRP A N 1
ATOM 909 C CA . TRP A 1 117 ? -9.857 8.382 -0.556 1.00 85.69 117 TRP A CA 1
ATOM 910 C C . TRP A 1 117 ? -11.038 9.085 0.088 1.00 85.69 117 TRP A C 1
ATOM 912 O O . TRP A 1 117 ? -11.081 9.378 1.281 1.00 85.69 117 TRP A O 1
ATOM 922 N N . THR A 1 118 ? -12.082 9.265 -0.718 1.00 89.12 118 THR A N 1
ATOM 923 C CA . THR A 1 118 ? -13.380 9.686 -0.205 1.00 89.12 118 THR A CA 1
ATOM 924 C C . THR A 1 118 ? -13.972 8.599 0.691 1.00 89.12 118 THR A C 1
ATOM 926 O O . THR A 1 118 ? -13.734 7.401 0.501 1.00 89.12 118 THR A O 1
ATOM 929 N N . ARG A 1 119 ? -14.844 8.999 1.625 1.00 90.38 119 ARG A N 1
ATOM 930 C CA . ARG A 1 119 ? -15.589 8.061 2.484 1.00 90.38 119 ARG A CA 1
ATOM 931 C C . ARG A 1 119 ? -16.348 7.001 1.680 1.00 90.38 119 ARG A C 1
ATOM 933 O O . ARG A 1 119 ? -16.376 5.841 2.073 1.00 90.38 119 ARG A O 1
ATOM 940 N N . LYS A 1 120 ? -16.897 7.373 0.516 1.00 93.19 120 LYS A N 1
ATOM 941 C CA . LYS A 1 120 ? -17.582 6.446 -0.398 1.00 93.19 120 LYS A CA 1
ATOM 942 C C . LYS A 1 120 ? -16.639 5.361 -0.926 1.00 93.19 120 LYS A C 1
ATOM 944 O O . LYS A 1 120 ? -17.031 4.199 -0.987 1.00 93.19 120 LYS A O 1
ATOM 949 N N . LYS A 1 121 ? -15.404 5.725 -1.285 1.00 91.75 121 LYS A N 1
ATOM 950 C CA . LYS A 1 121 ? -14.406 4.775 -1.790 1.00 91.75 121 LYS A CA 1
ATOM 951 C C . LYS A 1 121 ? -13.894 3.850 -0.683 1.00 91.75 121 LYS A C 1
ATOM 953 O O . LYS A 1 121 ? -13.799 2.649 -0.908 1.00 91.75 121 LYS A O 1
ATOM 958 N N . ILE A 1 122 ? -13.670 4.382 0.521 1.00 94.06 122 ILE A N 1
ATOM 959 C CA . ILE A 1 122 ? -13.352 3.575 1.710 1.00 94.06 122 ILE A CA 1
ATOM 960 C C . ILE A 1 122 ? -14.474 2.561 1.980 1.00 94.06 122 ILE A C 1
ATOM 962 O O . ILE A 1 122 ? -14.214 1.368 2.089 1.00 94.06 122 ILE A O 1
ATOM 966 N N . ALA A 1 123 ? -15.734 3.001 1.996 1.00 95.19 123 ALA A N 1
ATOM 967 C CA . ALA A 1 123 ? -16.869 2.104 2.201 1.00 95.19 123 ALA A CA 1
ATOM 968 C C . ALA A 1 123 ? -16.976 1.022 1.109 1.00 95.19 123 ALA A C 1
ATOM 970 O O . ALA A 1 123 ? -17.305 -0.122 1.410 1.00 95.19 123 ALA A O 1
ATOM 971 N N . ALA A 1 124 ? -16.684 1.357 -0.152 1.00 94.69 124 ALA A N 1
ATOM 972 C CA . ALA A 1 124 ? -16.643 0.378 -1.238 1.00 94.69 124 ALA A CA 1
ATOM 973 C C . ALA A 1 124 ? -15.543 -0.675 -1.025 1.00 94.69 124 ALA A C 1
ATOM 975 O O . ALA A 1 124 ? -15.767 -1.854 -1.287 1.00 94.69 124 ALA A O 1
ATOM 976 N N . PHE A 1 125 ? -14.388 -0.273 -0.494 1.00 95.00 125 PHE A N 1
ATOM 977 C CA . PHE A 1 125 ? -13.296 -1.189 -0.182 1.00 95.00 125 PHE A CA 1
ATOM 978 C C . PHE A 1 125 ? -13.650 -2.177 0.931 1.00 95.00 125 PHE A C 1
ATOM 980 O O . PHE A 1 125 ? -13.492 -3.379 0.736 1.00 95.00 125 PHE A O 1
ATOM 987 N N . PHE A 1 126 ? -14.267 -1.717 2.022 1.00 96.44 126 PHE A N 1
ATOM 988 C CA . PHE A 1 126 ? -14.777 -2.606 3.079 1.00 96.44 126 PHE A CA 1
ATOM 989 C C . PHE A 1 126 ? -15.793 -3.641 2.562 1.00 96.44 126 PHE A C 1
ATOM 991 O O . PHE A 1 126 ? -15.893 -4.740 3.104 1.00 96.44 126 PHE A O 1
ATOM 998 N N . LYS A 1 127 ? -16.534 -3.315 1.496 1.00 96.69 127 LYS A N 1
ATOM 999 C CA . LYS A 1 127 ? -17.521 -4.205 0.858 1.00 96.69 127 LYS A CA 1
ATOM 1000 C C . LYS A 1 127 ? -16.926 -5.139 -0.197 1.00 96.69 127 LYS A C 1
ATOM 1002 O O . LYS A 1 127 ? -17.624 -6.021 -0.680 1.00 96.69 127 LYS A O 1
ATOM 1007 N N . SER A 1 128 ? -15.672 -4.933 -0.592 1.00 93.25 128 SER A N 1
ATOM 1008 C CA . SER A 1 128 ? -15.132 -5.522 -1.823 1.00 93.25 128 SER A CA 1
ATOM 1009 C C . SER A 1 128 ? -14.746 -6.998 -1.721 1.00 93.25 128 SER A C 1
ATOM 1011 O O . SER A 1 128 ? -14.653 -7.650 -2.760 1.00 93.25 128 SER A O 1
ATOM 1013 N N . GLY A 1 129 ? -14.557 -7.535 -0.509 1.00 93.38 129 GLY A N 1
ATOM 1014 C CA . GLY A 1 129 ? -14.246 -8.953 -0.298 1.00 93.38 129 GLY A CA 1
ATOM 1015 C C . GLY A 1 129 ? -13.040 -9.407 -1.125 1.00 93.38 129 GLY A C 1
ATOM 1016 O O . GLY A 1 129 ? -11.976 -8.789 -1.078 1.00 93.38 129 GLY A O 1
ATOM 1017 N N . GLU A 1 130 ? -13.230 -10.438 -1.943 1.00 91.88 130 GLU A N 1
ATOM 1018 C CA . GLU A 1 130 ? -12.207 -10.989 -2.848 1.00 91.88 130 GLU A CA 1
ATOM 1019 C C . GLU A 1 130 ? -11.669 -9.972 -3.872 1.00 91.88 130 GLU A C 1
ATOM 1021 O O . GLU A 1 130 ? -10.542 -10.095 -4.348 1.00 91.88 130 GLU A O 1
ATOM 1026 N N . LYS A 1 131 ? -12.447 -8.928 -4.189 1.00 90.31 131 LYS A N 1
ATOM 1027 C CA . LYS A 1 131 ? -12.102 -7.895 -5.181 1.00 90.31 131 LYS A CA 1
ATOM 1028 C C . LYS A 1 131 ? -11.240 -6.773 -4.597 1.00 90.31 131 LYS A C 1
ATOM 1030 O O . LYS A 1 131 ? -10.850 -5.861 -5.329 1.00 90.31 131 LYS A O 1
ATOM 1035 N N . ALA A 1 132 ? -10.925 -6.822 -3.303 1.00 89.88 132 ALA A N 1
ATOM 1036 C CA . ALA A 1 132 ? -10.122 -5.811 -2.621 1.00 89.88 132 ALA A CA 1
ATOM 1037 C C . ALA A 1 132 ? -8.762 -5.527 -3.289 1.00 89.88 132 ALA A C 1
ATOM 1039 O O . ALA A 1 132 ? -8.449 -4.346 -3.481 1.00 89.88 132 ALA A O 1
ATOM 1040 N N . PRO A 1 133 ? -7.985 -6.532 -3.749 1.00 86.62 133 PRO A N 1
ATOM 1041 C CA . PRO A 1 133 ? -6.706 -6.272 -4.409 1.00 86.62 133 PRO A CA 1
ATOM 1042 C C . PRO A 1 133 ? -6.836 -5.414 -5.670 1.00 86.62 133 PRO A C 1
ATOM 1044 O O . PRO A 1 133 ? -5.978 -4.576 -5.926 1.00 86.62 133 PRO A O 1
ATOM 1047 N N . ALA A 1 134 ? -7.925 -5.549 -6.435 1.00 83.94 134 ALA A N 1
ATOM 1048 C CA . ALA A 1 134 ? -8.147 -4.735 -7.631 1.00 83.94 134 ALA A CA 1
ATOM 1049 C C . ALA A 1 134 ? -8.362 -3.249 -7.291 1.00 83.94 134 ALA A C 1
ATOM 1051 O O . ALA A 1 134 ? -7.919 -2.370 -8.029 1.00 83.94 134 ALA A O 1
ATOM 1052 N N . LEU A 1 135 ? -8.989 -2.950 -6.148 1.00 83.25 135 LEU A N 1
ATOM 1053 C CA . LEU A 1 135 ? -9.155 -1.575 -5.667 1.00 83.25 135 LEU A CA 1
ATOM 1054 C C . LEU A 1 135 ? -7.846 -0.984 -5.129 1.00 83.25 135 LEU A C 1
ATOM 1056 O O . LEU A 1 135 ? -7.624 0.221 -5.267 1.00 83.25 135 LEU A O 1
ATOM 1060 N N . LEU A 1 136 ? -6.979 -1.823 -4.552 1.00 81.38 136 LEU A N 1
ATOM 1061 C CA . LEU A 1 136 ? -5.626 -1.436 -4.144 1.00 81.38 136 LEU A CA 1
ATOM 1062 C C . LEU A 1 136 ? -4.675 -1.313 -5.337 1.00 81.38 136 LEU A C 1
ATOM 1064 O O . LEU A 1 136 ? -3.751 -0.509 -5.284 1.00 81.38 136 LEU A O 1
ATOM 1068 N N . LYS A 1 137 ? -4.921 -2.022 -6.447 1.00 72.25 137 LYS A N 1
ATOM 1069 C CA . LYS A 1 137 ? -4.116 -1.909 -7.672 1.00 72.25 137 LYS A CA 1
ATOM 1070 C C . LYS A 1 137 ? -4.056 -0.478 -8.200 1.00 72.25 137 LYS A C 1
ATOM 1072 O O . LYS A 1 137 ? -2.993 -0.038 -8.613 1.00 72.25 137 LYS A O 1
ATOM 1077 N N . ALA A 1 138 ? -5.138 0.289 -8.054 1.00 63.50 138 ALA A N 1
ATOM 1078 C CA . ALA A 1 138 ? -5.160 1.713 -8.391 1.00 63.50 138 ALA A CA 1
ATOM 1079 C C . ALA A 1 138 ? -4.120 2.564 -7.623 1.00 63.50 138 ALA A C 1
ATOM 1081 O O . ALA A 1 138 ? -3.937 3.733 -7.958 1.00 63.50 138 ALA A O 1
ATOM 1082 N N . TYR A 1 139 ? -3.471 2.014 -6.589 1.00 58.50 139 TYR A N 1
ATOM 1083 C CA . TYR A 1 139 ? -2.333 2.619 -5.902 1.00 58.50 139 TYR A CA 1
ATOM 1084 C C . TYR A 1 139 ? -0.961 2.141 -6.366 1.00 58.50 139 TYR A C 1
ATOM 1086 O O . TYR A 1 139 ? -0.003 2.886 -6.183 1.00 58.50 139 TYR A O 1
ATOM 1094 N N . HIS A 1 140 ? -0.849 0.969 -6.994 1.00 52.84 140 HIS A N 1
ATOM 1095 C CA . HIS A 1 140 ? 0.394 0.580 -7.667 1.00 52.84 140 HIS A CA 1
ATOM 1096 C C . HIS A 1 140 ? 0.730 1.540 -8.811 1.00 52.84 140 HIS A C 1
ATOM 1098 O O . HIS A 1 140 ? 1.901 1.832 -9.035 1.00 52.84 140 HIS A O 1
ATOM 1104 N N . ASP A 1 141 ? -0.300 2.092 -9.453 1.00 48.91 141 ASP A N 1
ATOM 1105 C CA . ASP A 1 141 ? -0.160 3.037 -10.562 1.00 48.91 141 ASP A CA 1
ATOM 1106 C C . ASP A 1 141 ? -0.006 4.498 -10.082 1.00 48.91 141 ASP A C 1
ATOM 1108 O O . ASP A 1 141 ? 0.125 5.418 -10.891 1.00 48.91 141 ASP A O 1
ATOM 1112 N N . ARG A 1 142 ? -0.043 4.753 -8.760 1.00 52.03 142 ARG A N 1
ATOM 1113 C CA . ARG A 1 142 ? 0.042 6.107 -8.192 1.00 52.03 142 ARG A CA 1
ATOM 1114 C C . ARG A 1 142 ? 1.422 6.381 -7.584 1.00 52.03 142 ARG A C 1
ATOM 1116 O O . ARG A 1 142 ? 1.826 5.665 -6.672 1.00 52.03 142 ARG A O 1
ATOM 1123 N N . PRO A 1 143 ? 2.096 7.481 -7.969 1.00 44.62 143 PRO A N 1
ATOM 1124 C CA . PRO A 1 143 ? 3.451 7.836 -7.527 1.00 44.62 143 PRO A CA 1
ATOM 1125 C C . PRO A 1 143 ? 3.718 8.045 -6.021 1.00 44.62 143 PRO A C 1
ATOM 1127 O O . PRO A 1 143 ? 4.763 8.598 -5.694 1.00 44.62 143 PRO A O 1
ATOM 1130 N N . ARG A 1 144 ? 2.775 7.759 -5.110 1.00 46.19 144 ARG A N 1
ATOM 1131 C CA . ARG A 1 144 ? 2.728 8.417 -3.787 1.00 46.19 144 ARG A CA 1
ATOM 1132 C C . ARG A 1 144 ? 2.649 7.533 -2.536 1.00 46.19 144 ARG A C 1
ATOM 1134 O O . ARG A 1 144 ? 2.865 8.084 -1.464 1.00 46.19 144 ARG A O 1
ATOM 1141 N N . ILE A 1 145 ? 2.357 6.228 -2.609 1.00 45.59 145 ILE A N 1
ATOM 1142 C CA . ILE A 1 145 ? 2.310 5.392 -1.379 1.00 45.59 145 ILE A CA 1
ATOM 1143 C C . ILE A 1 145 ? 3.662 4.782 -1.060 1.00 45.59 145 ILE A C 1
ATOM 1145 O O . ILE A 1 145 ? 4.192 4.923 0.036 1.00 45.59 145 ILE A O 1
ATOM 1149 N N . LEU A 1 146 ? 4.185 4.040 -2.020 1.00 40.03 146 LEU A N 1
ATOM 1150 C CA . LEU A 1 146 ? 5.549 3.566 -1.986 1.00 40.03 146 LEU A CA 1
ATOM 1151 C C . LEU A 1 146 ? 6.347 4.659 -2.702 1.00 40.03 146 LEU A C 1
ATOM 1153 O O . LEU A 1 146 ? 5.818 5.198 -3.687 1.00 40.03 146 LEU A O 1
ATOM 1157 N N . PRO A 1 147 ? 7.571 5.019 -2.257 1.00 39.09 147 PRO A N 1
ATOM 1158 C CA . PRO A 1 147 ? 8.480 5.717 -3.162 1.00 39.09 147 PRO A CA 1
ATOM 1159 C C . PRO A 1 147 ? 8.394 4.945 -4.469 1.00 39.09 147 PRO A C 1
ATOM 1161 O O . PRO A 1 147 ? 8.421 3.709 -4.414 1.00 39.09 147 PRO A O 1
ATOM 1164 N N . GLN A 1 148 ? 8.087 5.656 -5.563 1.00 44.06 148 GLN A N 1
ATOM 1165 C CA . GLN A 1 148 ? 7.793 5.047 -6.855 1.00 44.06 148 GLN A CA 1
ATOM 1166 C C . GLN A 1 148 ? 8.652 3.804 -7.008 1.00 44.06 148 GLN A C 1
ATOM 1168 O O . GLN A 1 148 ? 9.861 3.854 -6.742 1.00 44.06 148 GLN A O 1
ATOM 1173 N N . ARG A 1 149 ? 8.019 2.688 -7.398 1.00 44.66 149 ARG A N 1
ATOM 1174 C CA . ARG A 1 149 ? 8.772 1.590 -7.994 1.00 44.66 149 ARG A CA 1
ATOM 1175 C C . ARG A 1 149 ? 9.873 2.228 -8.838 1.00 44.66 149 ARG A C 1
ATOM 1177 O O . ARG A 1 149 ? 9.612 3.203 -9.542 1.00 44.66 149 ARG A O 1
ATOM 1184 N N . TYR A 1 150 ? 11.074 1.686 -8.691 1.00 50.06 150 TYR A N 1
ATOM 1185 C CA . TYR A 1 150 ? 12.267 2.098 -9.411 1.00 50.06 150 TYR A CA 1
ATOM 1186 C C . TYR A 1 150 ? 12.986 3.344 -8.856 1.00 50.06 150 TYR A C 1
ATOM 1188 O O . TYR A 1 150 ? 13.181 4.346 -9.540 1.00 50.06 150 TYR A O 1
ATOM 1196 N N . VAL A 1 151 ? 13.547 3.217 -7.645 1.00 53.75 151 VAL A N 1
ATOM 1197 C CA . VAL A 1 151 ? 14.872 3.814 -7.406 1.00 53.75 151 VAL A CA 1
ATOM 1198 C C . VAL A 1 151 ? 15.819 3.079 -8.348 1.00 53.75 151 VAL A C 1
ATOM 1200 O O . VAL A 1 151 ? 16.298 1.989 -8.036 1.00 53.75 151 VAL A O 1
ATOM 1203 N N . LEU A 1 152 ? 16.001 3.612 -9.555 1.00 63.41 152 LEU A N 1
ATOM 1204 C CA . LEU A 1 152 ? 17.066 3.133 -10.419 1.00 63.41 152 LEU A CA 1
ATOM 1205 C C . LEU A 1 152 ? 18.378 3.271 -9.642 1.00 63.41 152 LEU A C 1
ATOM 1207 O O . LEU A 1 152 ? 18.574 4.289 -8.969 1.00 63.41 152 LEU A O 1
ATOM 1211 N N . PRO A 1 153 ? 19.258 2.260 -9.677 1.00 67.06 153 PRO A N 1
ATOM 1212 C CA . PRO A 1 153 ? 20.541 2.384 -9.014 1.00 67.06 153 PRO A CA 1
ATOM 1213 C C . PRO A 1 153 ? 21.270 3.600 -9.588 1.00 67.06 153 PRO A C 1
ATOM 1215 O O . PRO A 1 153 ? 21.275 3.819 -10.803 1.00 67.06 153 PRO A O 1
ATOM 1218 N N . GLY A 1 154 ? 21.873 4.399 -8.707 1.00 73.00 154 GLY A N 1
ATOM 1219 C CA . GLY A 1 154 ? 22.724 5.500 -9.134 1.00 73.00 154 GLY A CA 1
ATOM 1220 C C . GLY A 1 154 ? 23.846 4.966 -10.020 1.00 73.00 154 GLY A C 1
ATOM 1221 O O . GLY A 1 154 ? 24.529 4.001 -9.670 1.00 73.00 154 GLY A O 1
ATOM 1222 N N . MET A 1 155 ? 24.047 5.590 -11.172 1.00 74.19 155 MET A N 1
ATOM 1223 C CA . MET A 1 155 ? 25.077 5.215 -12.130 1.00 74.19 155 MET A CA 1
ATOM 1224 C C . MET A 1 155 ? 26.415 5.865 -11.780 1.00 74.19 155 MET A C 1
ATOM 1226 O O . MET A 1 155 ? 26.991 6.597 -12.578 1.00 74.19 155 MET A O 1
ATOM 1230 N N . GLN A 1 156 ? 26.909 5.607 -10.568 1.00 72.56 156 GLN A N 1
ATOM 1231 C CA . GLN A 1 156 ? 28.230 6.075 -10.143 1.00 72.56 156 GLN A CA 1
ATOM 1232 C C . GLN A 1 156 ? 29.292 5.552 -11.110 1.00 72.56 156 GLN A C 1
ATOM 1234 O O . GLN A 1 156 ? 29.236 4.385 -11.491 1.00 72.56 156 GLN A O 1
ATOM 1239 N N . ASP A 1 157 ? 30.251 6.382 -11.511 1.00 65.56 157 ASP A N 1
ATOM 1240 C CA . ASP A 1 157 ? 31.378 5.915 -12.313 1.00 65.56 157 ASP A CA 1
ATOM 1241 C C . ASP A 1 157 ? 32.332 5.113 -11.420 1.00 65.56 157 ASP A C 1
ATOM 1243 O O . ASP A 1 157 ? 32.795 5.594 -10.388 1.00 65.56 157 ASP A O 1
ATOM 1247 N N . THR A 1 158 ? 32.586 3.861 -11.794 1.00 60.50 158 THR A N 1
ATOM 1248 C CA . THR A 1 158 ? 33.474 2.954 -11.047 1.00 60.50 158 THR A CA 1
ATOM 1249 C C . THR A 1 158 ? 34.776 2.680 -11.799 1.00 60.50 158 THR A C 1
ATOM 1251 O O . THR A 1 158 ? 35.539 1.816 -11.377 1.00 60.50 158 THR A O 1
ATOM 1254 N N . GLY A 1 159 ? 35.019 3.369 -12.920 1.00 52.91 159 GLY A N 1
ATOM 1255 C CA . GLY A 1 159 ? 36.133 3.093 -13.820 1.00 52.91 159 GLY A CA 1
ATOM 1256 C C . GLY A 1 159 ? 35.891 1.866 -14.712 1.00 52.91 159 GLY A C 1
ATOM 1257 O O . GLY A 1 159 ? 35.317 0.855 -14.296 1.00 52.91 159 GLY A O 1
ATOM 1258 N N . GLY A 1 160 ? 36.334 1.974 -15.968 1.00 59.28 160 GLY A N 1
ATOM 1259 C CA . GLY A 1 160 ? 36.220 0.943 -17.005 1.00 59.28 160 GLY A CA 1
ATOM 1260 C C . GLY A 1 160 ? 35.194 1.286 -18.095 1.00 59.28 160 GLY A C 1
ATOM 1261 O O . GLY A 1 160 ? 34.001 1.432 -17.842 1.00 59.28 160 GLY A O 1
ATOM 1262 N N . THR A 1 161 ? 35.649 1.386 -19.346 1.00 62.94 161 THR A N 1
ATOM 1263 C CA . THR A 1 161 ? 34.803 1.793 -20.484 1.00 62.94 161 THR A CA 1
ATOM 1264 C C . THR A 1 161 ? 33.703 0.769 -20.790 1.00 62.94 161 THR A C 1
ATOM 1266 O O . THR A 1 161 ? 32.562 1.134 -21.060 1.00 62.94 161 THR A O 1
ATOM 1269 N N . VAL A 1 162 ? 34.017 -0.527 -20.683 1.00 63.88 162 VAL A N 1
ATOM 1270 C CA . VAL A 1 162 ? 33.076 -1.629 -20.958 1.00 63.88 162 VAL A CA 1
ATOM 1271 C C . VAL A 1 162 ? 32.020 -1.764 -19.854 1.00 63.88 162 VAL A C 1
ATOM 1273 O O . VAL A 1 162 ? 30.838 -1.925 -20.147 1.00 63.88 162 VAL A O 1
ATOM 1276 N N . SER A 1 163 ? 32.417 -1.651 -18.583 1.00 60.03 163 SER A N 1
ATOM 1277 C CA . SER A 1 163 ? 31.491 -1.678 -17.441 1.00 60.03 163 SER A CA 1
ATOM 1278 C C . SER A 1 163 ? 30.540 -0.476 -17.453 1.00 60.03 163 SER A C 1
ATOM 1280 O O . SER A 1 163 ? 29.362 -0.634 -17.130 1.00 60.03 163 SER A O 1
ATOM 1282 N N . SER A 1 164 ? 31.015 0.697 -17.888 1.00 72.50 164 SER A N 1
ATOM 1283 C CA . SER A 1 164 ? 30.185 1.893 -18.087 1.00 72.50 164 SER A CA 1
ATOM 1284 C C . SER A 1 164 ? 29.124 1.692 -19.178 1.00 72.50 164 SER A C 1
ATOM 1286 O O . SER A 1 164 ? 27.959 2.033 -18.969 1.00 72.50 164 SER A O 1
ATOM 1288 N N . LEU A 1 165 ? 29.481 1.048 -20.295 1.00 76.81 165 LEU A N 1
ATOM 1289 C CA . LEU A 1 165 ? 28.551 0.768 -21.394 1.00 76.81 165 LEU A CA 1
ATOM 1290 C C . LEU A 1 165 ? 27.421 -0.185 -20.969 1.00 76.81 165 LEU A C 1
ATOM 1292 O O . LEU A 1 165 ? 26.246 0.136 -21.140 1.00 76.81 165 LEU A O 1
ATOM 1296 N N . TYR A 1 166 ? 27.747 -1.320 -20.340 1.00 79.44 166 TYR A N 1
ATOM 1297 C CA . TYR A 1 166 ? 26.723 -2.248 -19.838 1.00 79.44 166 TYR A CA 1
ATOM 1298 C C . TYR A 1 166 ? 25.834 -1.614 -18.764 1.00 79.44 166 TYR A C 1
ATOM 1300 O O . TYR A 1 166 ? 24.636 -1.888 -18.719 1.00 79.44 166 TYR A O 1
ATOM 1308 N N . ARG A 1 167 ? 26.393 -0.738 -17.922 1.00 81.69 167 ARG A N 1
ATOM 1309 C CA . ARG A 1 167 ? 25.628 0.002 -16.912 1.00 81.69 167 ARG A CA 1
ATOM 1310 C C . ARG A 1 167 ? 24.637 0.972 -17.550 1.00 81.69 167 ARG A C 1
ATOM 1312 O O . ARG A 1 167 ? 23.488 1.020 -17.124 1.00 81.69 167 ARG A O 1
ATOM 1319 N N . GLN A 1 168 ? 25.060 1.700 -18.581 1.00 84.06 168 GLN A N 1
ATOM 1320 C CA . GLN A 1 168 ? 24.188 2.588 -19.349 1.00 84.06 168 GLN A CA 1
ATOM 1321 C C . GLN A 1 168 ? 23.081 1.802 -20.070 1.00 84.06 168 GLN A C 1
ATOM 1323 O O . GLN A 1 168 ? 21.916 2.164 -19.937 1.00 84.06 168 GLN A O 1
ATOM 1328 N N . ILE A 1 169 ? 23.401 0.682 -20.734 1.00 85.88 169 ILE A N 1
ATOM 1329 C CA . ILE A 1 169 ? 22.395 -0.199 -21.360 1.00 85.88 169 ILE A CA 1
ATOM 1330 C C . ILE A 1 169 ? 21.404 -0.735 -20.319 1.00 85.88 169 ILE A C 1
ATOM 1332 O O . ILE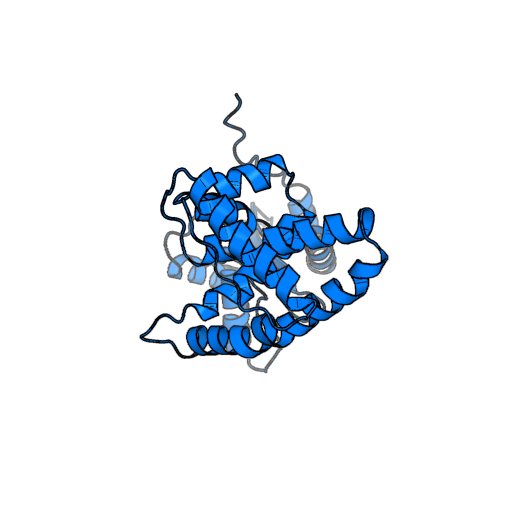 A 1 169 ? 20.196 -0.698 -20.538 1.00 85.88 169 ILE A O 1
ATOM 1336 N N . GLY A 1 170 ? 21.894 -1.181 -19.160 1.00 81.25 170 GLY A N 1
ATOM 1337 C CA . GLY A 1 170 ? 21.048 -1.617 -18.051 1.00 81.25 170 GLY A CA 1
ATOM 1338 C C . GLY A 1 170 ? 20.128 -0.505 -17.543 1.00 81.25 170 GLY A C 1
ATOM 1339 O O . GLY A 1 170 ? 18.945 -0.747 -17.330 1.00 81.25 170 GLY A O 1
ATOM 1340 N N . GLY A 1 171 ? 20.632 0.725 -17.407 1.00 82.69 171 GLY A N 1
ATOM 1341 C CA . GLY A 1 171 ? 19.830 1.892 -17.031 1.00 82.69 171 GLY A CA 1
ATOM 1342 C C . GLY A 1 171 ? 18.725 2.213 -18.043 1.00 82.69 171 GLY A C 1
ATOM 1343 O O . GLY A 1 171 ? 17.589 2.462 -17.644 1.00 82.69 171 GLY A O 1
ATOM 1344 N N . LEU A 1 172 ? 19.034 2.143 -19.341 1.00 86.50 172 LEU A N 1
ATOM 1345 C CA . LEU A 1 172 ? 18.080 2.339 -20.441 1.00 86.50 172 LEU A CA 1
ATOM 1346 C C . LEU A 1 172 ? 16.982 1.261 -20.437 1.00 86.50 172 LEU A C 1
ATOM 1348 O O . LEU A 1 172 ? 15.798 1.589 -20.472 1.00 86.50 172 LEU A O 1
ATOM 1352 N N . LEU A 1 173 ? 17.356 -0.015 -20.294 1.00 81.94 173 LEU A N 1
ATOM 1353 C CA . LEU A 1 173 ? 16.406 -1.131 -20.198 1.00 81.94 173 LEU A CA 1
ATOM 1354 C C . LEU A 1 173 ? 15.534 -1.044 -18.943 1.00 81.94 173 LEU A C 1
ATOM 1356 O O . LEU A 1 173 ? 14.335 -1.311 -18.988 1.00 81.94 173 LEU A O 1
ATOM 1360 N N . LEU A 1 174 ? 16.114 -0.655 -17.808 1.00 78.38 174 LEU A N 1
ATOM 1361 C CA . LEU A 1 174 ? 15.341 -0.474 -16.588 1.00 78.38 174 LEU A CA 1
ATOM 1362 C C . LEU A 1 174 ? 14.360 0.693 -16.700 1.00 78.38 174 LEU A C 1
ATOM 1364 O O . LEU A 1 174 ? 13.340 0.621 -16.029 1.00 78.38 174 LEU A O 1
ATOM 1368 N N . LEU A 1 175 ? 14.645 1.723 -17.511 1.00 80.06 175 LEU A N 1
ATOM 1369 C CA . LEU A 1 175 ? 13.704 2.796 -17.863 1.00 80.06 175 LEU A CA 1
ATOM 1370 C C . LEU A 1 175 ? 12.595 2.293 -18.801 1.00 80.06 175 LEU A C 1
ATOM 1372 O O . LEU A 1 175 ? 11.436 2.644 -18.594 1.00 80.06 175 LEU A O 1
ATOM 1376 N N . ASP A 1 176 ? 12.922 1.431 -19.771 1.00 78.06 176 ASP A N 1
ATOM 1377 C CA . ASP A 1 176 ? 11.933 0.782 -20.650 1.00 78.06 176 ASP A CA 1
ATOM 1378 C C . ASP A 1 176 ? 10.903 -0.022 -19.852 1.00 78.06 176 ASP A C 1
ATOM 1380 O O . ASP A 1 176 ? 9.707 0.046 -20.123 1.00 78.06 176 ASP A O 1
ATOM 1384 N N . LEU A 1 177 ? 11.353 -0.732 -18.815 1.00 72.75 177 LEU A N 1
ATOM 1385 C CA . LEU A 1 177 ? 10.488 -1.528 -17.943 1.00 72.75 177 LEU A CA 1
ATOM 1386 C C . LEU A 1 177 ? 9.548 -0.690 -17.053 1.00 72.75 177 LEU A C 1
ATOM 1388 O O . LEU A 1 177 ? 8.641 -1.259 -16.442 1.00 72.75 177 LEU A O 1
ATOM 1392 N N . GLN A 1 178 ? 9.750 0.630 -16.946 1.00 69.25 178 GLN A N 1
ATOM 1393 C CA . GLN A 1 178 ? 8.889 1.513 -16.135 1.00 69.25 178 GLN A CA 1
ATOM 1394 C C . GLN A 1 178 ? 7.746 2.122 -16.940 1.00 69.25 178 GLN A C 1
ATOM 1396 O O . GLN A 1 178 ? 6.737 2.516 -16.354 1.00 69.25 178 GLN A O 1
ATOM 1401 N N . ASP A 1 179 ? 7.890 2.217 -18.262 1.00 64.19 179 ASP A N 1
ATOM 1402 C CA . ASP A 1 179 ? 6.906 2.850 -19.135 1.00 64.19 179 ASP A CA 1
ATOM 1403 C C . ASP A 1 179 ? 5.894 1.818 -19.653 1.00 64.19 179 ASP A C 1
ATOM 1405 O O . ASP A 1 179 ? 5.976 1.322 -20.775 1.00 64.19 179 ASP A O 1
ATOM 1409 N N . LEU A 1 180 ? 4.928 1.470 -18.795 1.00 53.75 180 LEU A N 1
ATOM 1410 C CA . LEU A 1 180 ? 3.882 0.476 -19.083 1.00 53.75 180 LEU A CA 1
ATOM 1411 C C . LEU A 1 180 ? 2.876 0.925 -20.168 1.00 53.75 180 LEU A C 1
ATOM 1413 O O . LEU A 1 180 ? 2.116 0.092 -20.658 1.00 53.75 180 LEU A O 1
ATOM 1417 N N . ASP A 1 181 ? 2.871 2.213 -20.538 1.00 50.19 181 ASP A N 1
ATOM 1418 C CA . ASP A 1 181 ? 1.992 2.803 -21.562 1.00 50.19 181 ASP A CA 1
ATOM 1419 C C . ASP A 1 181 ? 2.669 2.906 -22.945 1.00 50.19 181 ASP A C 1
ATOM 1421 O O . ASP A 1 181 ? 2.008 3.247 -23.934 1.00 50.19 181 ASP A O 1
ATOM 1425 N N . ALA A 1 182 ? 3.975 2.627 -23.047 1.00 54.06 182 ALA A N 1
ATOM 1426 C CA . ALA A 1 182 ? 4.714 2.671 -24.303 1.00 54.06 182 ALA A CA 1
ATOM 1427 C C . ALA A 1 182 ? 4.337 1.473 -25.187 1.00 54.06 182 ALA A C 1
ATOM 1429 O O . ALA A 1 182 ? 4.977 0.423 -25.187 1.00 54.06 182 ALA A O 1
ATOM 1430 N N . GLY A 1 183 ? 3.265 1.632 -25.960 1.00 52.53 183 GLY A N 1
ATOM 1431 C CA . GLY A 1 183 ? 2.898 0.707 -27.023 1.00 52.53 183 GLY A CA 1
ATOM 1432 C C . GLY A 1 183 ? 3.974 0.651 -28.107 1.00 52.53 183 GLY A C 1
ATOM 1433 O O . GLY A 1 183 ? 3.889 1.392 -29.076 1.00 52.53 183 GLY A O 1
ATOM 1434 N N . ALA A 1 184 ? 4.974 -0.213 -27.937 1.00 49.38 184 ALA A N 1
ATOM 1435 C CA . ALA A 1 184 ? 5.783 -0.837 -28.987 1.00 49.38 184 ALA A CA 1
ATOM 1436 C C . ALA A 1 184 ? 6.787 -1.785 -28.320 1.00 49.38 184 ALA A C 1
ATOM 1438 O O . ALA A 1 184 ? 7.832 -1.379 -27.816 1.00 49.38 184 ALA A O 1
ATOM 1439 N N . VAL A 1 185 ? 6.425 -3.062 -28.300 1.00 48.66 185 VAL A N 1
ATOM 1440 C CA . VAL A 1 185 ? 7.235 -4.154 -27.772 1.00 48.66 185 VAL A CA 1
ATOM 1441 C C . VAL A 1 185 ? 8.320 -4.470 -28.800 1.00 48.66 185 VAL A C 1
ATOM 1443 O O . VAL A 1 185 ? 8.027 -4.994 -29.876 1.00 48.66 185 VAL A O 1
ATOM 1446 N N . ASP A 1 186 ? 9.581 -4.183 -28.477 1.00 54.78 186 ASP A N 1
ATOM 1447 C CA . ASP A 1 186 ? 10.653 -5.008 -29.026 1.00 54.78 186 ASP A CA 1
ATOM 1448 C C . ASP A 1 186 ? 10.366 -6.451 -28.636 1.00 54.78 186 ASP A C 1
ATOM 1450 O O . ASP A 1 186 ? 10.163 -6.752 -27.461 1.00 54.78 186 ASP A O 1
ATOM 1454 N N . HIS A 1 187 ? 10.268 -7.329 -29.634 1.00 55.38 187 HIS A N 1
ATOM 1455 C CA . HIS A 1 187 ? 9.724 -8.676 -29.456 1.00 55.38 187 HIS A CA 1
ATOM 1456 C C . HIS A 1 187 ? 10.636 -9.555 -28.574 1.00 55.38 187 HIS A C 1
ATOM 1458 O O . HIS A 1 187 ? 10.200 -10.606 -28.102 1.00 55.38 187 HIS A O 1
ATOM 1464 N N . SER A 1 188 ? 11.866 -9.103 -28.282 1.00 73.94 188 SER A N 1
ATOM 1465 C CA . SER A 1 188 ? 12.770 -9.692 -27.296 1.00 73.94 188 SER A CA 1
ATOM 1466 C C . SER A 1 188 ? 13.728 -8.664 -26.662 1.00 73.94 188 SER A C 1
ATOM 1468 O O . SER A 1 188 ? 14.063 -7.635 -27.252 1.00 73.94 188 SER A O 1
ATOM 1470 N N . ILE A 1 189 ? 14.239 -8.974 -25.461 1.00 70.38 189 ILE A N 1
ATOM 1471 C CA . ILE A 1 189 ? 15.309 -8.201 -24.792 1.00 70.38 189 ILE A CA 1
ATOM 1472 C C . ILE A 1 189 ? 16.590 -8.176 -25.646 1.00 70.38 189 ILE A C 1
ATOM 1474 O O . ILE A 1 189 ? 17.327 -7.193 -25.612 1.00 70.38 189 ILE A O 1
ATOM 1478 N N . GLY A 1 190 ? 16.848 -9.236 -26.422 1.00 77.06 190 GLY A N 1
ATOM 1479 C CA . GLY A 1 190 ? 18.014 -9.334 -27.302 1.00 77.06 190 GLY A CA 1
ATOM 1480 C C . GLY A 1 190 ? 17.976 -8.313 -28.439 1.00 77.06 190 GLY A C 1
ATOM 1481 O O . GLY A 1 190 ? 18.961 -7.610 -28.660 1.00 77.06 190 GLY A O 1
ATOM 1482 N N . ASP A 1 191 ? 16.822 -8.163 -29.092 1.00 79.88 191 ASP A N 1
ATOM 1483 C CA . ASP A 1 191 ? 16.634 -7.165 -30.152 1.00 79.88 191 ASP A CA 1
ATOM 1484 C C . ASP A 1 191 ? 16.756 -5.747 -29.590 1.00 79.88 191 ASP A C 1
ATOM 1486 O O . ASP A 1 191 ? 17.427 -4.892 -30.172 1.00 79.88 191 ASP A O 1
ATOM 1490 N N . ARG A 1 192 ? 16.181 -5.512 -28.401 1.00 83.56 192 ARG A N 1
ATOM 1491 C CA . ARG A 1 192 ? 16.309 -4.228 -27.706 1.00 83.56 192 ARG A CA 1
ATOM 1492 C C . ARG A 1 192 ? 17.766 -3.906 -27.385 1.00 83.56 192 ARG A C 1
ATOM 1494 O O . ARG A 1 192 ? 18.223 -2.802 -27.668 1.00 83.56 192 ARG A O 1
ATOM 1501 N N . TYR A 1 193 ? 18.502 -4.868 -26.829 1.00 83.06 193 TYR A N 1
ATOM 1502 C CA . TYR A 1 193 ? 19.926 -4.732 -26.530 1.00 83.06 193 TYR A CA 1
ATOM 1503 C C . TYR A 1 193 ? 20.734 -4.375 -27.783 1.00 83.06 193 TYR A C 1
ATOM 1505 O O . TYR A 1 193 ? 21.513 -3.424 -27.747 1.00 83.06 193 TYR A O 1
ATOM 1513 N N . ALA A 1 194 ? 20.516 -5.087 -28.894 1.00 84.75 194 ALA A N 1
ATOM 1514 C CA . ALA A 1 194 ? 21.216 -4.831 -30.151 1.00 84.75 194 ALA A CA 1
ATOM 1515 C C . ALA A 1 194 ? 20.953 -3.410 -30.672 1.00 84.75 194 ALA A C 1
ATOM 1517 O O . ALA A 1 194 ? 21.887 -2.721 -31.082 1.00 84.75 194 ALA A O 1
ATOM 1518 N N . ARG A 1 195 ? 19.703 -2.933 -30.587 1.00 85.19 195 ARG A N 1
ATOM 1519 C CA . ARG A 1 195 ? 19.343 -1.564 -30.986 1.00 85.19 195 ARG A CA 1
ATOM 1520 C C . ARG A 1 195 ? 19.976 -0.501 -30.091 1.00 85.19 195 ARG A C 1
ATOM 1522 O O . ARG A 1 195 ? 20.525 0.464 -30.612 1.00 85.19 195 ARG A O 1
ATOM 1529 N N . LEU A 1 196 ? 19.953 -0.685 -28.769 1.00 87.50 196 LEU A N 1
ATOM 1530 C CA . LEU A 1 196 ? 20.600 0.245 -27.835 1.00 87.50 196 LEU A CA 1
ATOM 1531 C C . LEU A 1 196 ? 22.116 0.299 -28.056 1.00 87.50 196 LEU A C 1
ATOM 1533 O O . LEU A 1 196 ? 22.695 1.383 -28.053 1.00 87.50 196 LEU A O 1
ATOM 1537 N N . LEU A 1 197 ? 22.749 -0.855 -28.289 1.00 87.12 197 LEU A N 1
ATOM 1538 C 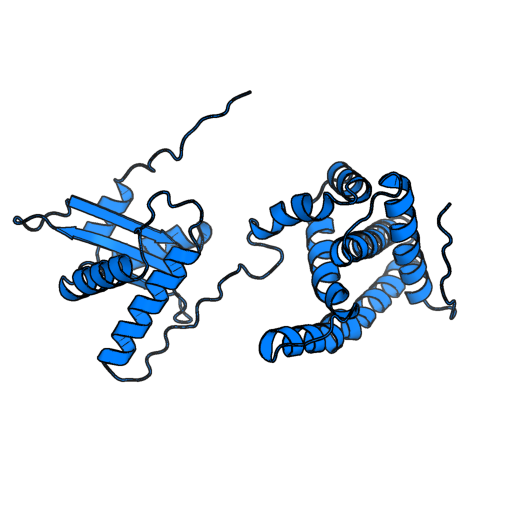CA . LEU A 1 197 ? 24.175 -0.932 -28.588 1.00 87.12 197 LEU A CA 1
ATOM 1539 C C . LEU A 1 197 ? 24.518 -0.194 -29.889 1.00 87.12 197 LEU A C 1
ATOM 1541 O O . LEU A 1 197 ? 25.482 0.569 -29.909 1.00 87.12 197 LEU A O 1
ATOM 1545 N N . GLN A 1 198 ? 23.715 -0.371 -30.940 1.00 87.25 198 GLN A N 1
ATOM 1546 C CA . GLN A 1 198 ? 23.892 0.344 -32.204 1.00 87.25 198 GLN A CA 1
ATOM 1547 C C . GLN A 1 198 ? 23.752 1.861 -32.010 1.00 87.25 198 GLN A C 1
ATOM 1549 O O . GLN A 1 198 ? 24.650 2.609 -32.379 1.00 87.25 198 GLN A O 1
ATOM 1554 N N . SER A 1 199 ? 22.698 2.329 -31.331 1.00 88.06 199 SER A N 1
ATOM 1555 C CA . SER A 1 199 ? 22.522 3.762 -31.042 1.00 88.06 199 SER A CA 1
ATOM 1556 C C . SER A 1 199 ? 23.651 4.347 -30.189 1.00 88.06 199 SER A C 1
ATOM 1558 O O . SER A 1 199 ? 24.015 5.509 -30.349 1.00 88.06 199 SER A O 1
ATOM 1560 N N . MET A 1 200 ? 24.245 3.559 -29.291 1.00 87.38 200 MET A N 1
ATOM 1561 C CA . MET A 1 200 ? 25.440 3.973 -28.554 1.00 87.38 200 MET A CA 1
ATOM 1562 C C . MET A 1 200 ? 26.664 4.117 -29.456 1.00 87.38 200 MET A C 1
ATOM 1564 O O . MET A 1 200 ? 27.397 5.095 -29.323 1.00 87.38 200 MET A O 1
ATOM 1568 N N . GLN A 1 201 ? 26.885 3.166 -30.367 1.00 85.88 201 GLN A N 1
ATOM 1569 C CA . GLN A 1 201 ? 27.984 3.216 -31.337 1.00 85.88 201 GLN A CA 1
ATOM 1570 C C . GLN A 1 201 ? 27.840 4.403 -32.295 1.00 85.88 201 GLN A C 1
ATOM 1572 O O . GLN A 1 201 ? 28.829 5.066 -32.600 1.00 85.88 201 GLN A O 1
ATOM 1577 N N . ASP A 1 202 ? 26.606 4.721 -32.681 1.00 85.19 202 ASP A N 1
ATOM 1578 C CA . ASP A 1 202 ? 26.277 5.841 -33.565 1.00 85.19 202 ASP A CA 1
ATOM 1579 C C . ASP A 1 202 ? 26.286 7.202 -32.841 1.00 85.19 202 ASP A C 1
ATOM 1581 O O . ASP A 1 202 ? 26.089 8.249 -33.463 1.00 85.19 202 ASP A O 1
ATOM 1585 N N . GLY A 1 203 ? 26.496 7.215 -31.518 1.00 85.38 203 GLY A N 1
ATOM 1586 C CA . GLY A 1 203 ? 26.434 8.428 -30.701 1.00 85.38 203 GLY A CA 1
ATOM 1587 C C . GLY A 1 203 ? 25.045 9.072 -30.701 1.00 85.38 203 GLY A C 1
ATOM 1588 O O . GLY A 1 203 ? 24.927 10.293 -30.582 1.00 85.38 203 GLY A O 1
ATOM 1589 N N . SER A 1 204 ? 23.997 8.263 -30.870 1.00 89.38 204 SER A N 1
ATOM 1590 C CA . SER A 1 204 ? 22.612 8.692 -31.056 1.00 89.38 204 SER A CA 1
ATOM 1591 C C . SER A 1 204 ? 21.706 8.414 -29.848 1.00 89.38 204 SER A C 1
ATOM 1593 O O . SER A 1 204 ? 20.491 8.238 -29.970 1.00 89.38 204 SER A O 1
ATOM 1595 N N . VAL A 1 205 ? 22.313 8.386 -28.658 1.00 90.38 205 VAL A N 1
ATOM 1596 C CA . VAL A 1 205 ? 21.649 8.202 -27.365 1.00 90.38 205 VAL A CA 1
ATOM 1597 C C . VAL A 1 205 ? 22.016 9.319 -26.398 1.00 90.38 205 VAL A C 1
ATOM 1599 O O . VAL A 1 205 ? 23.168 9.737 -26.297 1.00 90.38 205 VAL A O 1
ATOM 1602 N N . PHE A 1 206 ? 21.030 9.769 -25.631 1.00 90.56 206 PHE A N 1
ATOM 1603 C CA . PHE A 1 206 ? 21.222 10.670 -24.506 1.00 90.56 206 PHE A CA 1
ATOM 1604 C C . PHE A 1 206 ? 20.508 10.117 -23.280 1.00 90.56 206 PHE A C 1
ATOM 1606 O O . PHE A 1 206 ? 19.294 9.931 -23.301 1.00 90.56 206 PHE A O 1
ATOM 1613 N N . LEU A 1 207 ? 21.253 9.889 -22.201 1.00 89.31 207 LEU A N 1
ATOM 1614 C CA . LEU A 1 207 ? 20.719 9.468 -20.910 1.00 89.31 207 LEU A CA 1
ATOM 1615 C C . LEU A 1 207 ? 20.809 10.635 -19.926 1.00 89.31 207 LEU A C 1
ATOM 1617 O O . LEU A 1 207 ? 21.901 11.087 -19.585 1.00 89.31 207 LEU A O 1
ATOM 1621 N N . ALA A 1 208 ? 19.665 11.113 -19.447 1.00 88.06 208 ALA A N 1
ATOM 1622 C CA . ALA A 1 208 ? 19.617 12.147 -18.426 1.00 88.06 208 ALA A CA 1
ATOM 1623 C C . ALA A 1 208 ? 19.725 11.517 -17.035 1.00 88.06 208 ALA A C 1
ATOM 1625 O 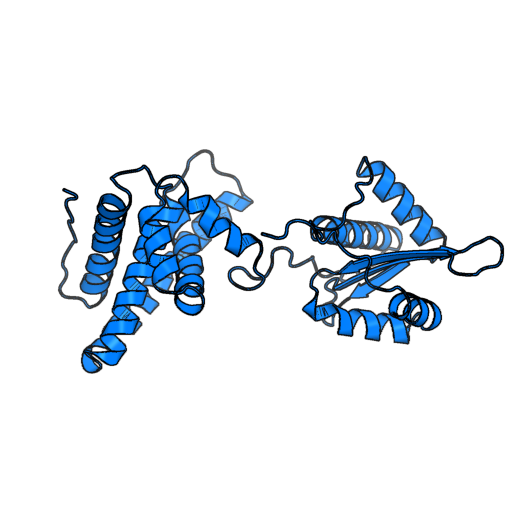O . ALA A 1 208 ? 18.970 10.603 -16.703 1.00 88.06 208 ALA A O 1
ATOM 1626 N N . LEU A 1 209 ? 20.618 12.051 -16.204 1.00 85.38 209 LEU A N 1
ATOM 1627 C CA . LEU A 1 209 ? 20.771 11.682 -14.798 1.00 85.38 209 LEU A CA 1
ATOM 1628 C C . LEU A 1 209 ? 20.432 12.878 -13.901 1.00 85.38 209 LEU A C 1
ATOM 1630 O O . LEU A 1 209 ? 20.584 14.032 -14.308 1.00 85.38 209 LEU A O 1
ATOM 1634 N N . ASP A 1 210 ? 19.986 12.614 -12.676 1.00 79.31 210 ASP A N 1
ATOM 1635 C CA . ASP A 1 210 ? 19.825 13.647 -11.656 1.00 79.31 210 ASP A CA 1
ATOM 1636 C C . ASP A 1 210 ? 21.127 13.922 -10.885 1.00 79.31 210 ASP A C 1
ATOM 1638 O O . ASP A 1 210 ? 22.186 13.345 -11.142 1.00 79.31 210 ASP A O 1
ATOM 1642 N N . ARG A 1 211 ? 21.056 14.830 -9.903 1.00 76.12 211 ARG A N 1
ATOM 1643 C CA . ARG A 1 211 ? 22.211 15.211 -9.069 1.00 76.12 211 ARG A CA 1
ATOM 1644 C C . ARG A 1 211 ? 22.793 14.045 -8.262 1.00 76.12 211 ARG A C 1
ATOM 1646 O O . ARG A 1 211 ? 23.932 14.142 -7.822 1.00 76.12 211 ARG A O 1
ATOM 1653 N N . GLN A 1 212 ? 22.032 12.972 -8.059 1.00 74.75 212 GLN A N 1
ATOM 1654 C CA . GLN A 1 212 ? 22.453 11.758 -7.360 1.00 74.75 212 GLN A CA 1
ATOM 1655 C C . GLN A 1 212 ? 22.897 10.652 -8.334 1.00 74.75 212 GLN A C 1
ATOM 1657 O O . GLN A 1 212 ? 23.085 9.512 -7.915 1.00 74.75 212 GLN A O 1
ATOM 1662 N N . GLN A 1 213 ? 23.096 10.983 -9.617 1.00 79.12 213 GLN A N 1
ATOM 1663 C CA . GLN A 1 213 ? 23.427 10.042 -10.694 1.00 79.12 213 GLN A CA 1
ATOM 1664 C C . GLN A 1 213 ? 22.323 9.009 -10.965 1.00 79.12 213 GLN A C 1
ATOM 1666 O O . GLN A 1 213 ? 22.589 7.955 -11.538 1.00 79.12 213 GLN A O 1
ATOM 1671 N N . VAL A 1 214 ? 21.078 9.283 -10.568 1.00 82.19 214 VAL A N 1
ATOM 1672 C CA . VAL A 1 214 ? 19.948 8.387 -10.832 1.00 82.19 214 VAL A CA 1
ATOM 1673 C C . VAL A 1 214 ? 19.346 8.721 -12.201 1.00 82.19 214 VAL A C 1
ATOM 1675 O O . VAL A 1 214 ? 19.102 9.901 -12.476 1.00 82.19 214 VAL A O 1
ATOM 1678 N N . PRO A 1 215 ? 19.081 7.730 -13.071 1.00 83.94 215 PRO A N 1
ATOM 1679 C CA . PRO A 1 215 ? 18.478 7.998 -14.369 1.00 83.94 215 PRO A CA 1
ATOM 1680 C C . PRO A 1 215 ? 17.086 8.634 -14.290 1.00 83.94 215 PRO A C 1
ATOM 1682 O O . PRO A 1 215 ? 16.196 8.176 -13.576 1.00 83.94 215 PRO A O 1
ATOM 1685 N N . LEU A 1 216 ? 16.905 9.700 -15.068 1.00 82.69 216 LEU A N 1
ATOM 1686 C CA . LEU A 1 216 ? 15.665 10.466 -15.217 1.00 82.69 216 LEU A CA 1
ATOM 1687 C C . LEU A 1 216 ? 14.830 9.993 -16.405 1.00 82.69 216 LEU A C 1
ATOM 1689 O O . LEU A 1 216 ? 13.598 10.031 -16.373 1.00 82.69 216 LEU A O 1
ATOM 1693 N N . GLY A 1 217 ? 15.517 9.599 -17.467 1.00 85.56 217 GLY A N 1
ATOM 1694 C CA . GLY A 1 217 ? 14.943 9.320 -18.768 1.00 85.56 217 GLY A CA 1
ATOM 1695 C C . GLY A 1 217 ? 16.027 9.333 -19.831 1.00 85.56 217 GLY A C 1
ATOM 1696 O O . GLY A 1 217 ? 17.160 9.747 -19.571 1.00 85.56 217 GLY A O 1
ATOM 1697 N N . TYR A 1 218 ? 15.681 8.881 -21.024 1.00 89.56 218 TYR A N 1
ATOM 1698 C CA . TYR A 1 218 ? 16.597 8.882 -22.150 1.00 89.56 218 TYR A CA 1
ATOM 1699 C C . TYR A 1 218 ? 15.890 9.273 -23.442 1.00 89.56 218 TYR A C 1
ATOM 1701 O O . TYR A 1 218 ? 14.662 9.203 -23.549 1.00 89.56 218 TYR A O 1
ATOM 1709 N N . VAL A 1 219 ? 16.697 9.665 -24.423 1.00 90.06 219 VAL A N 1
ATOM 1710 C CA . VAL A 1 219 ? 16.284 9.935 -25.797 1.00 90.06 219 VAL A CA 1
ATOM 1711 C C . VAL A 1 219 ? 17.194 9.158 -26.739 1.00 90.06 219 VAL A C 1
ATOM 1713 O O . VAL A 1 219 ? 18.414 9.195 -26.589 1.00 90.06 219 VAL A O 1
ATOM 1716 N N . LEU A 1 220 ? 16.596 8.455 -27.693 1.00 89.69 220 LEU A N 1
ATOM 1717 C CA . LEU A 1 220 ? 17.268 7.852 -28.836 1.00 89.69 220 LEU A CA 1
ATOM 1718 C C . LEU A 1 220 ? 16.840 8.602 -30.085 1.00 89.69 220 LEU A C 1
ATOM 1720 O O . LEU A 1 220 ? 15.675 8.985 -30.221 1.00 89.69 220 LEU A O 1
ATOM 1724 N N . TRP A 1 221 ? 17.770 8.775 -31.011 1.00 89.56 221 TRP A N 1
ATOM 1725 C CA . TRP A 1 221 ? 17.448 9.292 -32.328 1.00 89.56 221 TRP A CA 1
ATOM 1726 C C . TRP A 1 221 ? 18.115 8.483 -33.430 1.00 89.56 221 TRP A C 1
ATOM 1728 O O . TRP A 1 221 ? 19.131 7.819 -33.227 1.00 89.56 221 TRP A O 1
ATOM 1738 N N . GLN A 1 222 ? 17.520 8.538 -34.616 1.00 84.25 222 GLN A N 1
ATOM 1739 C CA . GLN A 1 222 ? 18.111 8.015 -35.842 1.00 84.25 222 GLN A CA 1
ATOM 1740 C C . GLN A 1 222 ? 18.339 9.164 -36.809 1.00 84.25 222 GLN A C 1
ATOM 1742 O O . GLN A 1 222 ? 17.474 10.030 -36.957 1.00 84.25 222 GLN A O 1
ATOM 1747 N N . ARG A 1 223 ? 19.502 9.157 -37.462 1.00 79.50 223 ARG A N 1
ATOM 1748 C CA . ARG A 1 223 ? 19.839 10.113 -38.515 1.00 79.50 223 ARG A CA 1
ATOM 1749 C C . ARG A 1 223 ? 19.679 9.465 -39.883 1.00 79.50 223 ARG A C 1
ATOM 1751 O O . ARG A 1 223 ? 19.965 8.280 -40.037 1.00 79.50 223 ARG A O 1
ATOM 1758 N N . ASN A 1 224 ? 19.219 10.229 -40.867 1.00 74.75 224 ASN A N 1
ATOM 1759 C CA . ASN A 1 224 ? 19.254 9.802 -42.263 1.00 74.75 224 ASN A CA 1
ATOM 1760 C C . ASN A 1 224 ? 20.690 9.914 -42.819 1.00 74.75 224 ASN A C 1
ATOM 1762 O O . ASN A 1 224 ? 21.594 10.425 -42.154 1.00 74.75 224 ASN A O 1
ATOM 1766 N N . GLY A 1 225 ? 20.907 9.449 -44.054 1.00 65.69 225 GLY A N 1
ATOM 1767 C CA . GLY A 1 225 ? 22.208 9.551 -44.732 1.00 65.69 225 GLY A CA 1
ATOM 1768 C C . GLY A 1 225 ? 22.701 10.988 -44.964 1.00 65.69 225 GLY A C 1
ATOM 1769 O O . GLY A 1 225 ? 23.868 11.177 -45.292 1.00 65.69 225 GLY A O 1
ATOM 1770 N N . GLU A 1 226 ? 21.839 11.988 -44.760 1.00 67.31 226 GLU A N 1
ATOM 1771 C CA . GLU A 1 226 ? 22.132 13.423 -44.871 1.00 67.31 226 GLU A CA 1
ATOM 1772 C C . GLU A 1 226 ? 22.412 14.075 -43.497 1.00 67.31 226 GLU A C 1
ATOM 1774 O O . GLU A 1 226 ? 22.759 15.251 -43.422 1.00 67.31 226 GLU A O 1
ATOM 1779 N N . GLY A 1 227 ? 22.331 13.306 -42.402 1.00 66.44 227 GLY A N 1
ATOM 1780 C CA . GLY A 1 227 ? 22.631 13.748 -41.037 1.00 66.44 227 GLY A CA 1
ATOM 1781 C C . GLY A 1 227 ? 21.453 14.354 -40.265 1.00 66.44 227 GLY A C 1
ATOM 1782 O O . GLY A 1 227 ? 21.630 14.708 -39.098 1.00 66.44 227 GLY A O 1
ATOM 1783 N N . GLU A 1 228 ? 20.264 14.437 -40.863 1.00 70.69 228 GLU A N 1
ATOM 1784 C CA . GLU A 1 228 ? 19.047 14.950 -40.223 1.00 70.69 228 GLU A CA 1
ATOM 1785 C C . GLU A 1 228 ? 18.381 13.892 -39.338 1.00 70.69 228 GLU A C 1
ATOM 1787 O O . GLU A 1 228 ? 18.367 12.703 -39.672 1.00 70.69 228 GLU A O 1
ATOM 1792 N N . THR A 1 229 ? 17.783 14.310 -38.220 1.00 72.12 229 THR A N 1
ATOM 1793 C CA . THR A 1 229 ? 17.032 13.409 -37.341 1.00 72.12 229 THR A CA 1
ATOM 1794 C C . THR A 1 229 ? 15.702 13.015 -37.979 1.00 72.12 229 THR A C 1
ATOM 1796 O O . THR A 1 229 ? 14.838 13.850 -38.231 1.00 72.12 229 THR A O 1
ATOM 1799 N N . VAL A 1 230 ? 15.494 11.716 -38.181 1.00 70.38 230 VAL A N 1
ATOM 1800 C CA . VAL A 1 230 ? 14.284 11.167 -38.821 1.00 70.38 230 VAL A CA 1
ATOM 1801 C C . VAL A 1 230 ? 13.374 10.413 -37.858 1.00 70.38 230 VAL A C 1
ATOM 1803 O O . VAL A 1 230 ? 12.181 10.267 -38.122 1.00 70.38 230 VAL A O 1
ATOM 1806 N N . HIS A 1 231 ? 13.902 9.954 -36.724 1.00 80.38 231 HIS A N 1
ATOM 1807 C CA . HIS A 1 231 ? 13.113 9.273 -35.703 1.00 80.38 231 HIS A CA 1
ATOM 1808 C C . HIS A 1 231 ? 13.606 9.633 -34.306 1.00 80.38 231 HIS A C 1
ATOM 1810 O O . HIS A 1 231 ? 14.813 9.671 -34.077 1.00 80.38 231 HIS A O 1
ATOM 1816 N N . LEU A 1 232 ? 12.666 9.873 -33.388 1.00 84.56 232 LEU A N 1
ATOM 1817 C CA . LEU A 1 232 ? 12.914 10.192 -31.985 1.00 84.56 232 LEU A CA 1
ATOM 1818 C C . LEU A 1 232 ? 12.110 9.243 -31.103 1.00 84.56 232 LEU A C 1
ATOM 1820 O O . LEU A 1 232 ? 10.883 9.195 -31.182 1.00 84.56 232 LEU A O 1
ATOM 1824 N N . GLU A 1 233 ? 12.809 8.532 -30.229 1.00 85.44 233 GLU A N 1
ATOM 1825 C CA . GLU A 1 233 ? 12.224 7.730 -29.161 1.00 85.44 233 GLU A CA 1
ATOM 1826 C C . GLU A 1 233 ? 12.652 8.334 -27.824 1.00 85.44 233 GLU A C 1
ATOM 1828 O O . GLU A 1 233 ? 13.809 8.702 -27.639 1.00 85.44 233 GLU A O 1
ATOM 1833 N N . HIS A 1 234 ? 11.733 8.438 -26.866 1.00 85.62 234 HIS A N 1
ATOM 1834 C CA . HIS A 1 234 ? 12.082 8.859 -25.515 1.00 85.62 234 HIS A CA 1
ATOM 1835 C C . HIS A 1 234 ? 11.354 8.026 -24.464 1.00 85.62 234 HIS A C 1
ATOM 1837 O O . HIS A 1 234 ? 10.238 7.544 -24.686 1.00 85.62 234 HIS A O 1
ATOM 1843 N N . ARG A 1 235 ? 11.974 7.902 -23.290 1.00 83.56 235 ARG A N 1
ATOM 1844 C CA . ARG A 1 235 ? 11.363 7.338 -22.079 1.00 83.56 235 ARG A CA 1
ATOM 1845 C C . ARG A 1 235 ? 11.696 8.202 -20.886 1.00 83.56 235 ARG A C 1
ATOM 1847 O O . ARG A 1 235 ? 12.779 8.776 -20.806 1.00 83.56 235 ARG A O 1
ATOM 1854 N N . ILE A 1 236 ? 10.760 8.281 -19.949 1.00 76.88 236 ILE A N 1
ATOM 1855 C CA . ILE A 1 236 ? 10.923 9.049 -18.718 1.00 76.88 236 ILE A CA 1
ATOM 1856 C C . ILE A 1 236 ? 10.512 8.201 -17.525 1.00 76.88 236 ILE A C 1
ATOM 1858 O O . ILE A 1 236 ? 9.442 7.603 -17.533 1.00 76.88 236 ILE A O 1
ATOM 1862 N N . ALA A 1 237 ? 11.333 8.208 -16.475 1.00 70.88 237 ALA A N 1
ATOM 1863 C CA . ALA A 1 237 ? 11.017 7.513 -15.227 1.00 70.88 237 ALA A CA 1
ATOM 1864 C C . ALA A 1 237 ? 9.743 8.084 -14.579 1.00 70.88 237 ALA A C 1
ATOM 1866 O O . ALA A 1 237 ? 8.943 7.379 -13.970 1.00 70.88 237 ALA A O 1
ATOM 1867 N N . CYS A 1 238 ? 9.536 9.400 -14.710 1.00 68.31 238 CYS A N 1
ATOM 1868 C CA . CYS A 1 238 ? 8.369 10.080 -14.167 1.00 68.31 238 CYS A CA 1
ATOM 1869 C C . CYS A 1 238 ? 8.019 11.330 -14.981 1.00 68.31 238 CYS A C 1
ATOM 1871 O O . CYS A 1 238 ? 8.870 12.188 -15.215 1.00 68.31 238 CYS A O 1
ATOM 1873 N N . ARG A 1 239 ? 6.733 11.494 -15.332 1.00 68.94 239 ARG A N 1
ATOM 1874 C CA . ARG A 1 239 ? 6.217 12.679 -16.054 1.00 68.94 239 ARG A CA 1
ATOM 1875 C C . ARG A 1 239 ? 6.558 14.008 -15.378 1.00 68.94 239 ARG A C 1
ATOM 1877 O O . ARG A 1 239 ? 6.754 15.000 -16.069 1.00 68.94 239 ARG A O 1
ATOM 1884 N N . GLN A 1 240 ? 6.664 14.033 -14.049 1.00 65.88 240 GLN A N 1
ATOM 1885 C CA . GLN A 1 240 ? 7.022 15.242 -13.296 1.00 65.88 240 GLN A CA 1
ATOM 1886 C C . GLN A 1 240 ? 8.476 15.679 -13.522 1.00 65.88 240 GLN A C 1
ATOM 1888 O O . GLN A 1 240 ? 8.773 16.855 -13.351 1.00 65.88 240 GLN A O 1
ATOM 1893 N N . ARG A 1 241 ? 9.360 14.758 -13.932 1.00 70.69 241 ARG A N 1
ATOM 1894 C CA . ARG A 1 241 ? 10.785 15.017 -14.194 1.00 70.69 241 ARG A CA 1
ATOM 1895 C C . ARG A 1 241 ? 11.093 15.304 -15.670 1.00 70.69 241 ARG A C 1
ATOM 1897 O O . ARG A 1 241 ? 12.245 15.533 -16.030 1.00 70.69 241 ARG A O 1
ATOM 1904 N N . LEU A 1 242 ? 10.074 15.325 -16.535 1.00 75.31 242 LEU A N 1
ATOM 1905 C CA . LEU A 1 242 ? 10.219 15.682 -17.950 1.00 75.31 242 LEU A CA 1
ATOM 1906 C C . LEU A 1 242 ? 10.871 17.068 -18.162 1.00 75.31 242 LEU A C 1
ATOM 1908 O O . LEU A 1 242 ? 11.745 17.161 -19.024 1.00 75.31 242 LEU A O 1
ATOM 1912 N N . PRO A 1 243 ? 10.529 18.129 -17.397 1.00 78.56 243 PRO A N 1
ATOM 1913 C CA . PRO A 1 243 ? 11.190 19.428 -17.545 1.00 78.56 243 PRO A CA 1
ATOM 1914 C C . PRO A 1 243 ? 12.700 19.362 -17.290 1.00 78.56 243 PRO A C 1
ATOM 1916 O O . PRO A 1 243 ? 13.467 19.948 -18.052 1.00 78.56 243 PRO A O 1
ATOM 1919 N N . ASP A 1 244 ? 13.129 18.601 -16.280 1.00 79.06 244 ASP A N 1
ATOM 1920 C CA . ASP A 1 244 ? 14.543 18.446 -15.923 1.00 79.06 244 ASP A CA 1
ATOM 1921 C C . ASP A 1 244 ? 15.314 17.689 -17.013 1.00 79.06 244 ASP A C 1
ATOM 1923 O O . ASP A 1 244 ? 16.418 18.084 -17.393 1.00 79.06 244 ASP A O 1
ATOM 1927 N N . MET A 1 245 ? 14.703 16.642 -17.584 1.00 83.62 245 MET A N 1
ATOM 1928 C CA . MET A 1 245 ? 15.268 15.923 -18.728 1.00 83.62 245 MET A CA 1
ATOM 1929 C C . MET A 1 245 ? 15.410 16.839 -19.950 1.00 83.62 245 MET A C 1
ATOM 1931 O O . MET A 1 245 ? 16.469 16.864 -20.572 1.00 83.62 245 MET A O 1
ATOM 1935 N N . LEU A 1 246 ? 14.371 17.612 -20.289 1.00 84.00 246 LEU A N 1
ATOM 1936 C CA . LEU A 1 246 ? 14.386 18.525 -21.437 1.00 84.00 246 LEU A CA 1
ATOM 1937 C C . LEU A 1 246 ? 15.376 19.681 -21.261 1.00 84.00 246 LEU A C 1
ATOM 1939 O O . LEU A 1 246 ? 15.946 20.147 -22.248 1.00 84.00 246 LEU A O 1
ATOM 1943 N N . ALA A 1 247 ? 15.573 20.155 -20.030 1.00 84.19 247 ALA A N 1
ATOM 1944 C CA . ALA A 1 247 ? 16.605 21.131 -19.705 1.00 84.19 247 ALA A CA 1
ATOM 1945 C C . ALA A 1 247 ? 18.005 20.530 -19.894 1.00 84.19 247 ALA A C 1
ATOM 1947 O O . ALA A 1 247 ? 18.844 21.127 -20.565 1.00 84.19 247 ALA A O 1
ATOM 1948 N N . SER A 1 248 ? 18.239 19.320 -19.373 1.00 85.75 248 SER A N 1
ATOM 1949 C CA . SER A 1 248 ? 19.518 18.618 -19.529 1.00 85.75 248 SER A CA 1
ATOM 1950 C C . SER A 1 248 ? 19.839 18.317 -20.998 1.00 85.75 248 SER A C 1
ATOM 1952 O O . SER A 1 248 ? 20.935 18.631 -21.465 1.00 85.75 248 SER A O 1
ATOM 1954 N N . LEU A 1 249 ? 18.866 17.803 -21.756 1.00 86.81 249 LEU A N 1
ATOM 1955 C CA . LEU A 1 249 ? 18.995 17.551 -23.192 1.00 86.81 249 LEU A CA 1
ATOM 1956 C C . LEU A 1 249 ? 19.236 18.849 -23.969 1.00 86.81 249 LEU A C 1
ATOM 1958 O O . LEU A 1 249 ? 20.086 18.876 -24.846 1.00 86.81 249 LEU A O 1
ATOM 1962 N N . GLY A 1 250 ? 18.542 19.940 -23.632 1.00 86.56 250 GLY A N 1
ATOM 1963 C CA . GLY A 1 250 ? 18.742 21.240 -24.280 1.00 86.56 250 GLY A CA 1
ATOM 1964 C C . GLY A 1 250 ? 20.161 21.787 -24.124 1.00 86.56 250 GLY A C 1
ATOM 1965 O O . GLY A 1 250 ? 20.672 22.414 -25.047 1.00 86.56 250 GLY A O 1
ATOM 1966 N N . ASN A 1 251 ? 20.811 21.506 -22.994 1.00 86.50 251 ASN A N 1
ATOM 1967 C CA . ASN A 1 251 ? 22.176 21.956 -22.730 1.00 86.50 251 ASN A CA 1
ATOM 1968 C C . ASN A 1 251 ? 23.240 21.150 -23.496 1.00 86.50 251 ASN A C 1
ATOM 1970 O O . ASN A 1 251 ? 24.295 21.697 -23.802 1.00 86.50 251 ASN A O 1
ATOM 1974 N N . HIS A 1 252 ? 22.980 19.875 -23.805 1.00 84.88 252 HIS A N 1
ATOM 1975 C CA . HIS A 1 252 ? 23.973 18.973 -24.412 1.00 84.88 252 HIS A CA 1
ATOM 1976 C C . HIS A 1 252 ? 23.687 18.655 -25.888 1.00 84.88 252 HIS A C 1
ATOM 1978 O O . HIS A 1 252 ? 24.610 18.497 -26.683 1.00 84.88 252 HIS A O 1
ATOM 1984 N N . CYS A 1 253 ? 22.413 18.577 -26.270 1.00 86.31 253 CYS A N 1
ATOM 1985 C CA . CYS A 1 253 ? 21.933 18.238 -27.609 1.00 86.31 253 CYS A CA 1
ATOM 1986 C C . CYS A 1 253 ? 20.791 19.195 -28.025 1.00 86.31 253 CYS A C 1
ATOM 1988 O O . CYS A 1 253 ? 19.641 18.769 -28.165 1.00 86.31 253 CYS A O 1
ATOM 1990 N N . PRO A 1 254 ? 21.071 20.498 -28.228 1.00 84.31 254 PRO A N 1
ATOM 1991 C CA . PRO A 1 254 ? 20.041 21.524 -28.431 1.00 84.31 254 PRO A CA 1
ATOM 1992 C C . PRO A 1 254 ? 19.159 21.286 -29.665 1.00 84.31 254 PRO A C 1
ATOM 1994 O O . PRO A 1 254 ? 17.961 21.556 -29.620 1.00 84.31 254 PRO A O 1
ATOM 1997 N N . GLN A 1 255 ? 19.729 20.743 -30.746 1.00 82.62 255 GLN A N 1
ATOM 1998 C CA . GLN A 1 255 ? 18.999 20.416 -31.978 1.00 82.62 255 GLN A CA 1
ATOM 1999 C C . GLN A 1 255 ? 17.968 19.299 -31.739 1.00 82.62 255 GLN A C 1
ATOM 2001 O O . GLN A 1 255 ? 16.791 19.471 -32.044 1.00 82.62 255 GLN A O 1
ATOM 2006 N N . VAL A 1 256 ? 18.379 18.219 -31.067 1.00 84.31 256 VAL A N 1
ATOM 2007 C CA . VAL A 1 256 ? 17.506 17.094 -30.681 1.00 84.31 256 VAL A CA 1
ATOM 2008 C C . VAL A 1 256 ? 16.422 17.553 -29.698 1.00 84.31 256 VAL A C 1
ATOM 2010 O O . VAL A 1 256 ? 15.260 17.170 -29.809 1.00 84.31 256 VAL A O 1
ATOM 2013 N N . ALA A 1 257 ? 16.770 18.425 -28.745 1.00 83.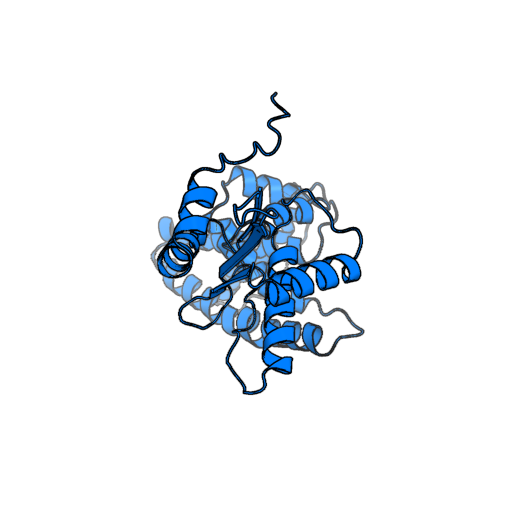94 257 ALA A N 1
ATOM 2014 C CA . ALA A 1 257 ? 15.808 18.987 -27.798 1.00 83.94 257 ALA A CA 1
ATOM 2015 C C . ALA A 1 257 ? 14.734 19.847 -28.479 1.00 83.94 257 ALA A C 1
ATOM 2017 O O . ALA A 1 257 ? 13.586 19.863 -28.032 1.00 83.94 257 ALA A O 1
ATOM 2018 N N . MET A 1 258 ? 15.103 20.577 -29.533 1.00 82.19 258 MET A N 1
ATOM 2019 C CA . MET A 1 258 ? 14.173 21.379 -30.322 1.00 82.19 258 MET A CA 1
ATOM 2020 C C . MET A 1 258 ? 13.181 20.477 -31.061 1.00 82.19 258 MET A C 1
ATOM 2022 O O . MET A 1 258 ? 11.975 20.666 -30.930 1.00 82.19 258 MET A O 1
ATOM 2026 N N . GLU A 1 259 ? 13.666 19.445 -31.749 1.00 80.81 259 GLU A N 1
ATOM 2027 C CA . GLU A 1 259 ? 12.817 18.480 -32.457 1.00 80.81 259 GLU A CA 1
ATOM 2028 C C . GLU A 1 259 ? 11.879 17.723 -31.510 1.00 80.81 259 GLU A C 1
ATOM 2030 O O . GLU A 1 259 ? 10.682 17.623 -31.784 1.00 80.81 259 GLU A O 1
ATOM 2035 N N . LEU A 1 260 ? 12.373 17.301 -30.340 1.00 79.69 260 LEU A N 1
ATOM 2036 C CA . LEU A 1 260 ? 11.565 16.636 -29.313 1.00 79.69 260 LEU A CA 1
ATOM 2037 C C . LEU A 1 260 ? 10.430 17.531 -28.773 1.00 79.69 260 LEU A C 1
ATOM 2039 O O . LEU A 1 260 ? 9.363 17.044 -28.395 1.00 79.69 260 LEU A O 1
ATOM 2043 N N . ARG A 1 261 ? 10.626 18.856 -28.747 1.00 78.88 261 ARG A N 1
ATOM 2044 C CA . ARG A 1 261 ? 9.573 19.827 -28.387 1.00 78.88 261 ARG A CA 1
ATOM 2045 C C . ARG A 1 261 ? 8.561 20.042 -29.516 1.00 78.88 261 ARG A C 1
ATOM 2047 O O . ARG A 1 261 ? 7.433 20.444 -29.237 1.00 78.88 261 ARG A O 1
ATOM 2054 N N . HIS A 1 262 ? 8.951 19.792 -30.767 1.00 72.38 262 HIS A N 1
ATOM 2055 C CA . HIS A 1 262 ? 8.091 19.916 -31.946 1.00 72.38 262 HIS A CA 1
ATOM 2056 C C . HIS A 1 262 ? 7.294 18.644 -32.258 1.00 72.38 262 HIS A C 1
ATOM 2058 O O . HIS A 1 262 ? 6.232 18.737 -32.882 1.00 72.38 262 HIS A O 1
ATOM 2064 N N . THR A 1 263 ? 7.729 17.473 -31.783 1.00 64.50 263 THR A N 1
ATOM 2065 C CA . THR A 1 263 ? 6.902 16.262 -31.776 1.00 64.50 263 THR A CA 1
ATOM 2066 C C . THR A 1 263 ? 5.651 16.495 -30.927 1.00 64.50 263 THR A C 1
ATOM 2068 O O . THR A 1 263 ? 5.704 16.545 -29.698 1.00 64.50 263 THR A O 1
ATOM 2071 N N . LYS A 1 264 ? 4.491 16.661 -31.584 1.00 43.59 264 LYS A N 1
ATOM 2072 C CA . LYS A 1 264 ? 3.188 16.655 -30.901 1.00 43.59 264 LYS A CA 1
ATOM 2073 C C . LYS A 1 264 ? 3.075 15.355 -30.100 1.00 43.59 264 LYS A C 1
ATOM 2075 O O . LYS A 1 264 ? 3.460 14.316 -30.634 1.00 43.59 264 LYS A O 1
ATOM 2080 N N . PRO A 1 265 ? 2.502 15.373 -28.881 1.00 41.94 265 PRO A N 1
ATOM 2081 C CA . PRO A 1 265 ? 2.200 14.136 -28.181 1.00 41.94 265 PRO A CA 1
ATOM 2082 C C . PRO A 1 265 ? 1.331 13.288 -29.107 1.00 41.94 265 PRO A C 1
ATOM 2084 O O . PRO A 1 265 ? 0.216 13.684 -29.458 1.00 41.94 265 PRO A O 1
ATOM 2087 N N . THR A 1 266 ? 1.861 12.151 -29.552 1.00 35.28 266 THR A N 1
ATOM 2088 C CA . THR A 1 266 ? 1.068 11.124 -30.212 1.00 35.28 266 THR A CA 1
ATOM 2089 C C . THR A 1 266 ? -0.097 10.830 -29.288 1.00 35.28 266 THR A C 1
ATOM 2091 O O . THR A 1 266 ? 0.081 10.518 -28.110 1.00 35.28 266 THR A O 1
ATOM 2094 N N . ALA A 1 267 ? -1.308 11.036 -29.800 1.00 28.45 267 ALA A N 1
ATOM 2095 C CA . ALA A 1 267 ? -2.521 10.729 -29.078 1.00 28.45 267 ALA A CA 1
ATOM 2096 C C . ALA A 1 267 ? -2.484 9.243 -28.703 1.00 28.45 267 ALA A C 1
ATOM 2098 O O . ALA A 1 267 ? -2.783 8.388 -29.532 1.00 28.45 267 ALA A O 1
ATOM 2099 N N . SER A 1 268 ? -2.127 8.937 -27.452 1.00 31.64 268 SER A N 1
ATOM 2100 C CA . SER A 1 268 ? -2.572 7.700 -26.823 1.00 31.64 268 SER A CA 1
ATOM 2101 C C . SER A 1 268 ? -4.090 7.684 -26.977 1.00 31.64 268 SER A C 1
ATOM 2103 O O . SER A 1 268 ? -4.777 8.660 -26.653 1.00 31.64 268 SER A O 1
ATOM 2105 N N . SER A 1 269 ? -4.569 6.633 -27.629 1.00 28.14 269 SER A N 1
ATOM 2106 C CA . SER A 1 269 ? -5.928 6.429 -28.103 1.00 28.14 269 SER A CA 1
ATOM 2107 C C . SER A 1 269 ? -6.983 6.976 -27.139 1.00 28.14 269 SER A C 1
ATOM 2109 O O . SER A 1 269 ? -7.322 6.366 -26.125 1.00 28.14 269 SER A O 1
ATOM 2111 N N . ARG A 1 270 ? -7.572 8.120 -27.504 1.00 29.73 270 ARG A N 1
ATOM 2112 C CA . ARG A 1 270 ? -8.931 8.456 -27.083 1.00 29.73 270 ARG A CA 1
ATOM 2113 C C . ARG A 1 270 ? -9.868 7.404 -27.675 1.00 29.73 270 ARG A C 1
ATOM 2115 O O . ARG A 1 270 ? -10.088 7.378 -28.879 1.00 29.73 270 ARG A O 1
ATOM 2122 N N . GLY A 1 271 ? -10.445 6.600 -26.798 1.00 27.52 271 GLY A N 1
ATOM 2123 C CA . GLY A 1 271 ? -11.552 5.683 -27.051 1.00 27.52 271 GLY A CA 1
ATOM 2124 C C . GLY A 1 271 ? -11.568 4.725 -25.871 1.00 27.52 271 GLY A C 1
ATOM 2125 O O . GLY A 1 271 ? -10.723 3.853 -25.790 1.00 27.52 271 GLY A O 1
ATOM 2126 N N . ILE A 1 272 ? -12.382 4.929 -24.842 1.00 25.48 272 ILE A N 1
ATOM 2127 C CA . ILE A 1 272 ? -13.839 4.834 -24.911 1.00 25.48 272 ILE A CA 1
ATOM 2128 C C . ILE A 1 272 ? -14.483 6.003 -24.150 1.00 25.48 272 ILE A C 1
ATOM 2130 O O . ILE A 1 272 ? -14.175 6.275 -22.990 1.00 25.48 272 ILE A O 1
ATOM 2134 N N . ARG A 1 273 ? -15.372 6.714 -24.850 1.00 32.16 273 ARG A N 1
ATOM 2135 C CA . ARG A 1 273 ? -16.389 7.596 -24.274 1.00 32.16 273 ARG A CA 1
ATOM 2136 C C . ARG A 1 273 ? -17.646 6.767 -24.000 1.00 32.16 273 ARG A C 1
ATOM 2138 O O . ARG A 1 273 ? -18.004 5.957 -24.850 1.00 32.16 273 ARG A O 1
ATOM 2145 N N . GLN A 1 274 ? -18.327 7.186 -22.930 1.00 33.56 274 GLN A N 1
ATOM 2146 C CA . GLN A 1 274 ? -19.667 6.838 -22.429 1.00 33.56 274 GLN A CA 1
ATOM 2147 C C . GLN A 1 274 ? -19.722 5.655 -21.468 1.00 33.56 274 GLN A C 1
ATOM 2149 O O . GLN A 1 274 ? -19.414 4.520 -21.878 1.00 33.56 274 GLN A O 1
#